Protein AF-0000000083567930 (afdb_homodimer)

pLDDT: mean 93.6, std 10.02, range [30.7, 98.71]

Organism: NCBI:txid148449

Nearest PDB structures (foldseek):
  2hqo-assembly1_B  TM=3.548E-01  e=6.740E-01  Helicobacter pylori J99
  6iru-assembly2_B  TM=4.278E-01  e=8.191E-01  Deinococcus radiodurans R1 = ATCC 13939 = DSM 20539
  8ouw-assembly1_E  TM=3.151E-01  e=1.378E+00  Caenorhabditis elegans
  5gkj-assembly1_A  TM=4.008E-01  e=9.079E+00  Thermococcus kodakarensis KOD1
  6iru-assembly2_B  TM=4.630E-01  e=5.105E-01  Deinococcus radiodurans R1 = ATCC 13939 = DSM 20539

Radius of gyration: 17.09 Å; Cα contacts (8 Å, |Δi|>4): 537; chains: 2; bounding box: 39×53×39 Å

Secondary structure (DSSP, 8-state):
---TTTTSPEEEE---SBHHHHHHHHHHHHHHHTTSSEE--HHHHHTT-HHHHHHHTSS--EEE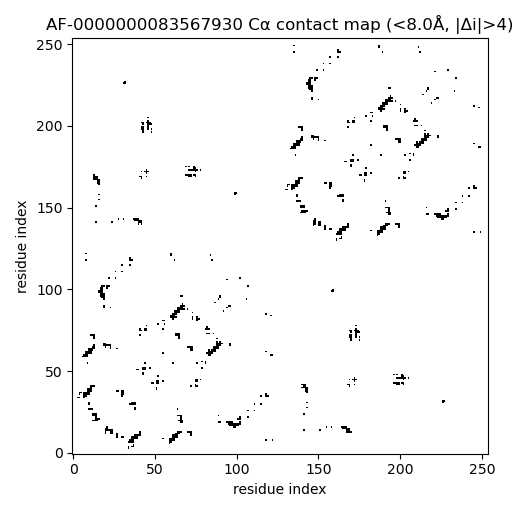EESSTT-HHHHHHHTTTPPPSEEEEGGGGT----BTS---HHHHHHHHHHHHHHHHHHHHHH-/---TTTTSPEEEE---SBHHHHHHHHHHHHHHHTTSSEE--HHHHHTT-HHHHHHHTSS--EEEEESSTT-HHHHHHHTTTPPPSEEEEGGGGT----BTS---HHHHHHHHHHHHHHHHHHHHHH-

InterPro domains:
  IPR014958 DGC [PF08859] (10-114)
  IPR014958 DGC [PIRSF037181] (7-117)

Foldseek 3Di:
DPPLALQAAEEEAQQDQKQLRVLRVVLNVVCCVVSNHNYAYLVCLLVVPPVRVCSQVVPGAYEYEYRAPVRSSQVSSVVSPHHHPHYHHVVVVVFDIDGNDHGDVVVSVVVSVVVSVVSVVVSVVVD/DPPLALQAAEEEAAQDQKQLRPLRVVLNVVCCVVSNHNYAYLVCLLVVPPVRVCVLVVPGAYEYEYRAPVRSSQVSSVVSPHHHPHYHHVVVVVFDIDGNDHGDVVVSVVVSVVVSVVSVVVVVVVD

Sequence (254 aa):
MTDEYDDLPLVYSCSGCSSAAQMANDLAVSLDREQIAEMSCIAGVGGDVGPLVETATSGRPVVAIDGCPLECARQCLEQHDVEPDLHYMLAAEGVPKEYHTDYDQEQADELFEELAADIERLEAVEAMTDEYDDLPLVYSCSGCSSAAQMANDLAVSLDREQIAEMSCIAGVGGDVGPLVETATSGRPVVAIDGCPLECARQCLEQHDVEPDLHYMLAAEGVPKEYHTDYDQEQADELFEELAADIERLEAVEA

Solvent-accessible surface area (backbone atoms only — not comparable to full-atom values): 12828 Å² total; per-residue (Å²): 130,76,65,87,52,78,81,34,34,36,28,32,30,32,49,28,44,27,10,25,16,44,45,26,34,50,48,37,51,48,33,28,64,68,68,64,23,34,39,45,37,37,24,20,36,22,26,65,32,63,73,42,39,50,57,68,67,64,73,59,54,33,36,31,29,17,26,41,95,80,33,26,30,54,37,16,36,44,76,71,74,38,74,58,78,39,76,45,44,37,42,83,73,69,42,66,78,39,76,66,40,82,57,63,64,70,60,50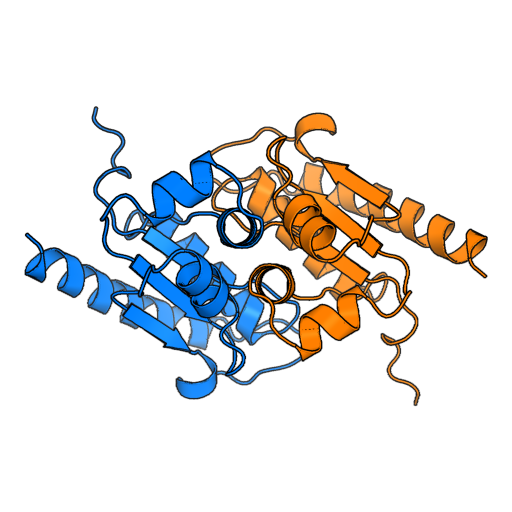,54,53,51,40,56,52,50,53,55,52,50,55,50,54,52,59,67,75,97,131,76,66,85,52,78,81,35,34,37,27,31,34,21,62,28,44,27,10,25,14,44,44,25,34,50,48,34,50,50,33,28,62,69,68,66,23,34,38,47,37,38,17,20,36,22,26,64,32,63,75,42,39,50,57,68,66,64,74,59,54,33,35,31,29,17,23,40,95,78,33,27,33,54,36,17,36,46,74,71,74,40,75,57,76,40,76,45,44,36,41,83,75,68,44,66,76,39,77,67,40,81,58,64,62,70,60,50,53,54,51,42,54,53,51,54,52,52,50,56,51,53,52,59,67,75,96

Structure (mmCIF, N/CA/C/O backbone):
data_AF-0000000083567930-model_v1
#
loop_
_entity.id
_entity.type
_entity.pdbx_description
1 polymer 'Putative metal-binding protein'
#
loop_
_atom_site.group_PDB
_atom_site.id
_atom_site.type_symbol
_atom_site.label_atom_id
_atom_site.label_alt_id
_atom_site.label_comp_id
_atom_site.label_asym_id
_atom_site.label_entity_id
_atom_site.label_seq_id
_atom_site.pdbx_PDB_ins_code
_atom_site.Cartn_x
_atom_site.Cartn_y
_atom_site.Cartn_z
_atom_site.occupancy
_atom_site.B_iso_or_equiv
_atom_site.auth_seq_id
_atom_site.auth_comp_id
_atom_site.auth_asym_id
_atom_site.auth_atom_id
_atom_site.pdbx_PDB_model_num
ATOM 1 N N . MET A 1 1 ? 15.136 26.415 4.45 1 30.7 1 MET A N 1
ATOM 2 C CA . MET A 1 1 ? 13.825 26.174 3.854 1 30.7 1 MET A CA 1
ATOM 3 C C . MET A 1 1 ? 13.167 24.942 4.467 1 30.7 1 MET A C 1
ATOM 5 O O . MET A 1 1 ? 13.671 23.827 4.323 1 30.7 1 MET A O 1
ATOM 9 N N . THR A 1 2 ? 12.689 24.798 5.718 1 42.71 2 THR A N 1
ATOM 10 C CA . THR A 1 2 ? 12.093 23.74 6.527 1 42.71 2 THR A CA 1
ATOM 11 C C . THR A 1 2 ? 11.217 22.832 5.67 1 42.71 2 THR A C 1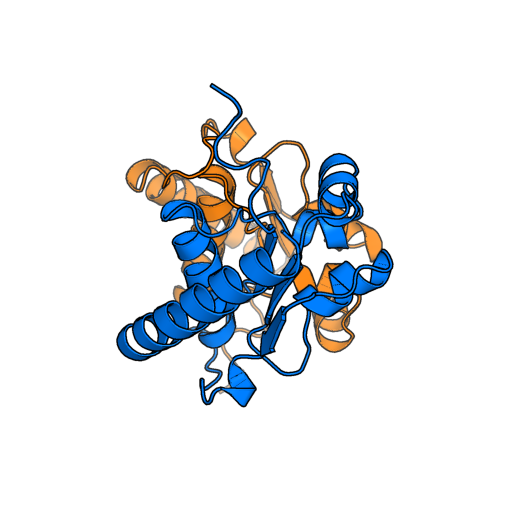
ATOM 13 O O . THR A 1 2 ? 10.491 23.307 4.794 1 42.71 2 THR A O 1
ATOM 16 N N . ASP A 1 3 ? 11.585 21.607 5.369 1 58.36 3 ASP A N 1
ATOM 17 C CA . ASP A 1 3 ? 10.917 20.844 4.318 1 58.36 3 ASP A CA 1
ATOM 18 C C . ASP A 1 3 ? 9.401 20.875 4.497 1 58.36 3 ASP A C 1
ATOM 20 O O . ASP A 1 3 ? 8.895 20.639 5.597 1 58.36 3 ASP A O 1
ATOM 24 N N . GLU A 1 4 ? 8.745 21.733 3.658 1 76.97 4 GLU A N 1
ATOM 25 C CA . GLU A 1 4 ? 7.335 22.077 3.498 1 76.97 4 GLU A CA 1
ATOM 26 C C . GLU A 1 4 ? 6.434 20.901 3.862 1 76.97 4 GLU A C 1
ATOM 28 O O . GLU A 1 4 ? 5.299 21.094 4.302 1 76.97 4 GLU A O 1
ATOM 33 N N . TYR A 1 5 ? 7.085 19.742 4.138 1 88.52 5 TYR A N 1
ATOM 34 C CA . TYR A 1 5 ? 6.255 18.573 4.41 1 88.52 5 TYR A CA 1
ATOM 35 C C . TYR A 1 5 ? 6.248 18.243 5.897 1 88.52 5 TYR A C 1
ATOM 37 O O . TYR A 1 5 ? 5.35 17.55 6.382 1 88.52 5 TYR A O 1
ATOM 45 N N . ASP A 1 6 ? 7.156 18.725 6.697 1 85.66 6 ASP A N 1
ATOM 46 C CA . ASP A 1 6 ? 7.369 18.292 8.075 1 85.66 6 ASP A CA 1
ATOM 47 C C . ASP A 1 6 ? 6.213 18.729 8.973 1 85.66 6 ASP A C 1
ATOM 49 O O . ASP A 1 6 ? 5.996 18.151 10.04 1 85.66 6 ASP A O 1
ATOM 53 N N . ASP A 1 7 ? 5.504 19.618 8.585 1 89.53 7 ASP A N 1
ATOM 54 C CA . ASP A 1 7 ? 4.44 20.144 9.435 1 89.53 7 ASP A CA 1
ATOM 55 C C . ASP A 1 7 ? 3.069 19.676 8.951 1 89.53 7 ASP A C 1
ATOM 57 O O . ASP A 1 7 ? 2.052 19.951 9.591 1 89.53 7 ASP A O 1
ATOM 61 N N . LEU A 1 8 ? 3.065 18.94 7.909 1 94.91 8 LEU A N 1
ATOM 62 C CA . LEU A 1 8 ? 1.797 18.484 7.349 1 94.91 8 LEU A CA 1
ATOM 63 C C . LEU A 1 8 ? 1.286 17.255 8.092 1 94.91 8 LEU A C 1
ATOM 65 O O . LEU A 1 8 ? 2.073 16.497 8.664 1 94.91 8 LEU A O 1
ATOM 69 N N . PRO A 1 9 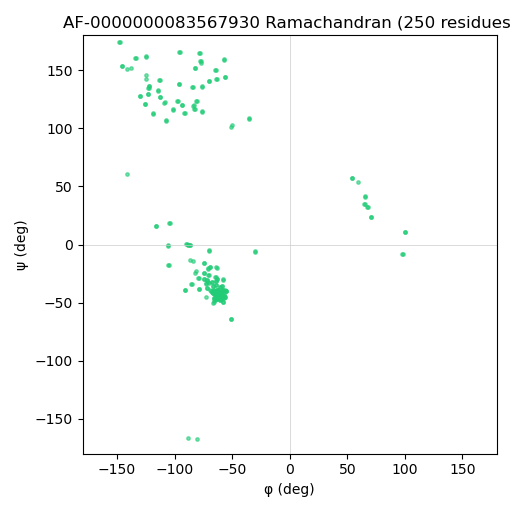? -0.006 17.105 8.092 1 97.53 9 PRO A N 1
ATOM 70 C CA . PRO A 1 9 ? -0.513 15.81 8.552 1 97.53 9 PRO A CA 1
ATOM 71 C C . PRO A 1 9 ? 0.049 14.638 7.749 1 97.53 9 PRO A C 1
ATOM 73 O O . PRO A 1 9 ? 0.584 14.835 6.655 1 97.53 9 PRO A O 1
ATOM 76 N N . LEU A 1 10 ? -0.037 13.522 8.371 1 97.8 10 LEU A N 1
ATOM 77 C CA . LEU A 1 10 ? 0.35 12.289 7.694 1 97.8 10 LEU A CA 1
ATOM 78 C C . LEU A 1 10 ? -0.868 11.586 7.106 1 97.8 10 LEU A C 1
ATOM 80 O O . LEU A 1 10 ? -1.933 11.555 7.727 1 97.8 10 LEU A O 1
ATOM 84 N N . VAL A 1 11 ? -0.703 11.074 5.899 1 98.41 11 VAL A N 1
ATOM 85 C CA . VAL A 1 11 ? -1.786 10.286 5.321 1 98.41 11 VAL A CA 1
ATOM 86 C C . VAL A 1 11 ? -1.28 8.889 4.971 1 98.41 11 VAL A C 1
ATOM 88 O O . VAL A 1 11 ? -0.157 8.732 4.486 1 98.41 11 VAL A O 1
ATOM 91 N N . TYR A 1 12 ? -2.075 7.848 5.287 1 98.58 12 TYR A N 1
ATOM 92 C CA . TYR A 1 12 ? -1.825 6.434 5.028 1 98.58 12 TYR A CA 1
ATOM 93 C C . TYR A 1 12 ? -2.981 5.809 4.257 1 98.58 12 TYR A C 1
ATOM 95 O O . TYR A 1 12 ? -4.147 6.124 4.509 1 98.58 12 TYR A O 1
ATOM 103 N N . SER A 1 13 ? -2.629 4.833 3.357 1 98.18 13 SER A N 1
ATOM 104 C CA . SER A 1 13 ? -3.668 4.131 2.612 1 98.18 13 SER A CA 1
ATOM 105 C C . SER A 1 13 ? -3.337 2.649 2.466 1 98.18 13 SER A C 1
ATOM 107 O O . SER A 1 13 ? -2.167 2.264 2.485 1 98.18 13 SER A O 1
ATOM 109 N N . CYS A 1 14 ? -4.198 1.626 2.358 1 93.85 14 CYS A N 1
ATOM 110 C CA . CYS A 1 14 ? -3.996 0.187 2.23 1 93.85 14 CYS A CA 1
ATOM 111 C C . CYS A 1 14 ? -3.483 -0.169 0.84 1 93.85 14 CYS A C 1
ATOM 113 O O . CYS A 1 14 ? -2.632 -1.049 0.695 1 93.85 14 CYS A O 1
ATOM 115 N N . SER A 1 15 ? -3.69 0.079 -0.245 1 88.29 15 SER A N 1
ATOM 116 C CA . SER A 1 15 ? -3.341 -0.078 -1.653 1 88.29 15 SER A CA 1
ATOM 117 C C . SER A 1 15 ? -3.404 -1.541 -2.079 1 88.29 15 SER A C 1
ATOM 119 O O . SER A 1 15 ? -2.477 -2.048 -2.714 1 88.29 15 SER A O 1
ATOM 121 N N . GLY A 1 16 ? -4.456 -2.299 -1.907 1 86.5 16 GLY A N 1
ATOM 122 C CA . GLY A 1 16 ? -4.698 -3.652 -2.382 1 86.5 16 GLY A CA 1
ATOM 123 C C . GLY A 1 16 ? -5.141 -3.705 -3.832 1 86.5 16 GLY A C 1
ATOM 124 O O . GLY A 1 16 ? -5.006 -2.722 -4.564 1 86.5 16 GLY A O 1
ATOM 125 N N . CYS A 1 17 ? -5.635 -4.828 -4.324 1 85.87 17 CYS A N 1
ATOM 126 C CA . CYS A 1 17 ? -5.898 -5.057 -5.74 1 85.87 17 CYS A CA 1
ATOM 127 C C . CYS A 1 17 ? -7.265 -4.509 -6.136 1 85.87 17 CYS A C 1
ATOM 129 O O . CYS A 1 17 ? -7.563 -4.372 -7.324 1 85.87 17 CYS A O 1
ATOM 131 N N . SER A 1 18 ? -8.066 -4.207 -5.261 1 86.54 18 SER A N 1
ATOM 132 C CA . SER A 1 18 ? -9.428 -3.795 -5.584 1 86.54 18 SER A CA 1
ATOM 133 C C . SER A 1 18 ? -9.466 -2.355 -6.085 1 86.54 18 SER A C 1
ATOM 135 O O . SER A 1 18 ? -8.551 -1.574 -5.816 1 86.54 18 SER A O 1
ATOM 137 N N . SER A 1 19 ? -10.517 -2.056 -6.813 1 92.51 19 SER A N 1
ATOM 138 C CA . SER A 1 19 ? -10.724 -0.692 -7.29 1 92.51 19 SER A CA 1
ATOM 139 C C . SER A 1 19 ? -10.732 0.302 -6.134 1 92.51 19 SER A C 1
ATOM 141 O O . SER A 1 19 ? -10.121 1.369 -6.222 1 92.51 19 SER A O 1
ATOM 143 N N . ALA A 1 20 ? -11.338 -0.081 -5.058 1 94.38 20 ALA A N 1
ATOM 144 C CA . ALA A 1 20 ? -11.424 0.804 -3.899 1 94.38 20 ALA A CA 1
ATOM 145 C C . ALA A 1 20 ? -10.053 1.005 -3.26 1 94.38 20 ALA A C 1
ATOM 147 O O . ALA A 1 20 ? -9.721 2.11 -2.824 1 94.38 20 ALA A O 1
ATOM 148 N N . ALA A 1 21 ? -9.279 -0.052 -3.197 1 95.07 21 ALA A N 1
ATOM 149 C CA . ALA A 1 21 ? -7.941 0.031 -2.616 1 95.07 21 ALA A CA 1
ATOM 150 C C . ALA A 1 21 ? -7.035 0.93 -3.452 1 95.07 21 ALA A C 1
ATOM 152 O O . ALA A 1 21 ? -6.26 1.72 -2.907 1 95.07 21 ALA A O 1
ATOM 153 N N . GLN A 1 22 ? -7.108 0.807 -4.758 1 96.81 22 GLN A N 1
ATOM 154 C CA . GLN A 1 22 ? -6.267 1.625 -5.626 1 96.81 22 GLN A CA 1
ATOM 155 C C . GLN A 1 22 ? -6.732 3.078 -5.632 1 96.81 22 GLN A C 1
ATOM 157 O O . GLN A 1 22 ? -5.918 3.996 -5.753 1 96.81 22 GLN A O 1
ATOM 162 N N . MET A 1 23 ? -8.057 3.288 -5.448 1 97.14 23 MET A N 1
ATOM 163 C CA . MET A 1 23 ? -8.527 4.659 -5.267 1 97.14 23 MET A CA 1
ATOM 164 C C . MET A 1 23 ? -7.959 5.265 -3.989 1 97.14 23 MET A C 1
ATOM 166 O O . MET A 1 23 ? -7.539 6.423 -3.98 1 97.14 23 MET A O 1
ATOM 170 N N . ALA A 1 24 ? -7.95 4.484 -2.923 1 97.72 24 ALA A N 1
ATOM 171 C CA . ALA A 1 24 ? -7.37 4.955 -1.669 1 97.72 24 ALA A CA 1
ATOM 172 C C . ALA A 1 24 ? -5.918 5.384 -1.863 1 97.72 24 ALA A C 1
ATOM 174 O O . ALA A 1 24 ? -5.508 6.444 -1.384 1 97.72 24 ALA A O 1
ATOM 175 N N . ASN A 1 25 ? -5.167 4.583 -2.566 1 97.24 25 ASN A N 1
ATOM 176 C CA . ASN A 1 25 ? -3.781 4.923 -2.871 1 97.24 25 ASN A CA 1
ATOM 177 C C . ASN A 1 25 ? -3.684 6.225 -3.661 1 97.24 25 ASN A C 1
ATOM 179 O O . ASN A 1 25 ? -2.858 7.085 -3.349 1 97.24 25 ASN A O 1
ATOM 183 N N . ASP A 1 26 ? -4.483 6.344 -4.651 1 96.87 26 ASP A N 1
ATOM 184 C CA . ASP A 1 26 ? -4.455 7.518 -5.519 1 96.87 26 ASP A CA 1
ATOM 185 C C . ASP A 1 26 ? -4.782 8.787 -4.735 1 96.87 26 ASP A C 1
ATOM 187 O O . ASP A 1 26 ? -4.16 9.831 -4.947 1 96.87 26 ASP A O 1
ATOM 191 N N . LEU A 1 27 ? -5.748 8.707 -3.904 1 98.1 27 LEU A N 1
ATOM 192 C CA . LEU A 1 27 ? -6.122 9.846 -3.074 1 98.1 27 LEU A CA 1
ATOM 193 C C . LEU A 1 27 ? -4.964 10.267 -2.175 1 98.1 27 LEU A C 1
ATOM 195 O O . LEU A 1 27 ? -4.652 11.456 -2.073 1 98.1 27 LEU A O 1
ATOM 199 N N . ALA A 1 28 ? -4.286 9.304 -1.556 1 98.06 28 ALA A N 1
ATOM 200 C CA . ALA A 1 28 ? -3.161 9.603 -0.675 1 98.06 28 ALA A CA 1
ATOM 201 C C . ALA A 1 28 ? -2.006 10.227 -1.453 1 98.06 28 ALA A C 1
ATOM 203 O O . ALA A 1 28 ? -1.393 11.195 -0.997 1 98.06 28 ALA A O 1
ATOM 204 N N . VAL A 1 29 ? -1.718 9.704 -2.641 1 97.43 29 VAL A N 1
ATOM 205 C CA . VAL A 1 29 ? -0.66 10.233 -3.494 1 97.43 29 VAL A CA 1
ATOM 206 C C . VAL A 1 29 ? -0.982 11.673 -3.884 1 97.43 29 VAL A C 1
ATOM 208 O O . VAL A 1 29 ? -0.106 12.54 -3.861 1 97.43 29 VAL A O 1
ATOM 211 N N . SER A 1 30 ? -2.228 11.904 -4.268 1 97.46 30 SER A N 1
ATOM 212 C CA . SER A 1 30 ? -2.643 13.236 -4.695 1 97.46 30 SER A CA 1
ATOM 213 C C . SER A 1 30 ? -2.519 14.245 -3.558 1 97.46 30 SER A C 1
ATOM 215 O O . SER A 1 30 ? -2.062 15.371 -3.767 1 97.46 30 SER A O 1
ATOM 217 N N . LEU A 1 31 ? -2.953 13.861 -2.37 1 97.56 31 LEU A N 1
ATOM 218 C CA . LEU A 1 31 ? -2.818 14.731 -1.207 1 97.56 31 LEU A CA 1
ATOM 219 C C . LEU A 1 31 ? -1.356 15.082 -0.957 1 97.56 31 LEU A C 1
ATOM 221 O O . LEU A 1 31 ? -1.037 16.221 -0.608 1 97.56 31 LEU A O 1
ATOM 225 N N . ASP A 1 32 ? -0.49 14.109 -1.139 1 97 32 ASP A N 1
ATOM 226 C CA . ASP A 1 32 ? 0.949 14.291 -0.977 1 97 32 ASP A CA 1
ATOM 227 C C . ASP A 1 32 ? 1.503 15.249 -2.028 1 97 32 ASP A C 1
ATOM 229 O O . ASP A 1 32 ? 2.258 16.167 -1.702 1 97 32 ASP A O 1
ATOM 233 N N . ARG A 1 33 ? 1.111 15.044 -3.259 1 95.45 33 ARG A N 1
ATOM 234 C CA . ARG A 1 33 ? 1.623 15.836 -4.372 1 95.45 33 ARG A CA 1
ATOM 235 C C . ARG A 1 33 ? 1.155 17.284 -4.276 1 95.45 33 ARG A C 1
ATOM 237 O O . ARG A 1 33 ? 1.872 18.202 -4.679 1 95.45 33 ARG A O 1
ATOM 244 N N . GLU A 1 34 ? -0.007 17.455 -3.749 1 95.57 34 GLU A N 1
ATOM 245 C CA . GLU A 1 34 ? -0.563 18.799 -3.623 1 95.57 34 GLU A CA 1
ATOM 246 C C . GLU A 1 34 ? -0.133 19.453 -2.313 1 95.57 34 GLU A C 1
ATOM 248 O O . GLU A 1 34 ? -0.579 20.555 -1.988 1 95.57 34 GLU A O 1
ATOM 253 N N . GLN A 1 35 ? 0.649 18.731 -1.506 1 95.34 35 GLN A N 1
ATOM 254 C CA . GLN A 1 35 ? 1.215 19.251 -0.266 1 95.34 35 GLN A CA 1
ATOM 255 C C . GLN A 1 35 ? 0.119 19.574 0.746 1 95.34 35 GLN A C 1
ATOM 257 O O . GLN A 1 35 ? 0.186 20.591 1.438 1 95.34 35 GLN A O 1
ATOM 262 N N . ILE A 1 36 ? -0.868 18.795 0.718 1 96.76 36 ILE A N 1
ATOM 263 C CA . ILE A 1 36 ? -1.94 18.902 1.702 1 96.76 36 ILE A CA 1
ATOM 264 C C . ILE A 1 36 ? -1.638 17.998 2.895 1 96.76 36 ILE A C 1
ATOM 266 O O . ILE A 1 36 ? -1.904 18.364 4.042 1 96.76 36 ILE A O 1
ATOM 270 N N . ALA A 1 37 ? -1.114 16.864 2.651 1 97.25 37 ALA A N 1
ATOM 271 C CA . ALA A 1 37 ? -0.639 15.878 3.617 1 97.25 37 ALA A CA 1
ATOM 272 C C . ALA A 1 37 ? 0.582 15.133 3.085 1 97.25 37 ALA A C 1
ATOM 274 O O . ALA A 1 37 ? 0.783 15.044 1.872 1 97.25 37 ALA A O 1
ATOM 275 N N . GLU A 1 38 ? 1.3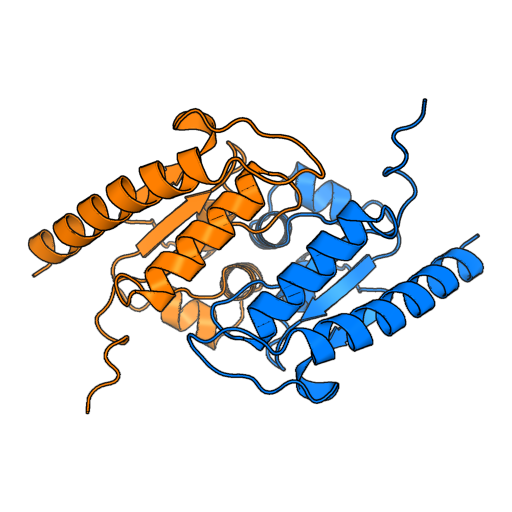72 14.67 3.977 1 96.82 38 GLU A N 1
ATOM 276 C CA . GLU A 1 38 ? 2.5 13.834 3.577 1 96.82 38 GLU A CA 1
ATOM 277 C C . GLU A 1 38 ? 2.139 12.353 3.64 1 96.82 38 GLU A C 1
ATOM 279 O O . GLU A 1 38 ? 1.782 11.841 4.703 1 96.82 38 GLU A O 1
ATOM 284 N N . MET A 1 39 ? 2.239 11.728 2.505 1 97.44 39 MET A N 1
ATOM 285 C CA . MET A 1 39 ? 1.997 10.288 2.507 1 97.44 39 MET A CA 1
ATOM 286 C C . MET A 1 39 ? 3.191 9.537 3.086 1 97.44 39 MET A C 1
ATOM 288 O O . MET A 1 39 ? 4.341 9.87 2.794 1 97.44 39 MET A O 1
ATOM 292 N N . SER A 1 40 ? 2.946 8.584 3.92 1 96.7 40 SER A N 1
ATOM 293 C CA . SER A 1 40 ? 3.95 7.666 4.447 1 96.7 40 SER A CA 1
ATOM 294 C C . SER A 1 40 ? 3.561 6.214 4.19 1 96.7 40 SER A C 1
ATOM 296 O O . SER A 1 40 ? 2.403 5.921 3.883 1 96.7 40 SER A O 1
ATOM 298 N N . CYS A 1 41 ? 4.46 5.345 4.26 1 96.78 41 CYS A N 1
ATOM 299 C CA . CYS A 1 41 ? 4.275 3.953 3.868 1 96.78 41 CYS A CA 1
ATOM 300 C C . CYS A 1 41 ? 3.616 3.154 4.986 1 96.78 41 CYS A C 1
ATOM 302 O O . CYS A 1 41 ? 4.229 2.913 6.027 1 96.78 41 CYS A O 1
ATOM 304 N N . ILE A 1 42 ? 2.417 2.638 4.713 1 98.37 42 ILE A N 1
ATOM 305 C CA . ILE A 1 42 ? 1.681 1.878 5.718 1 98.37 42 ILE A CA 1
ATOM 306 C C . ILE A 1 42 ? 2.308 0.496 5.881 1 98.37 42 ILE A C 1
ATOM 308 O O . ILE A 1 42 ? 2.245 -0.098 6.961 1 98.37 42 ILE A O 1
ATOM 312 N N . ALA A 1 43 ? 2.89 -0.028 4.848 1 97.97 43 ALA A N 1
ATOM 313 C CA . ALA A 1 43 ? 3.582 -1.311 4.95 1 97.97 43 ALA A CA 1
ATOM 314 C C . ALA A 1 43 ? 4.729 -1.237 5.953 1 97.97 43 ALA A C 1
ATOM 316 O O . ALA A 1 43 ? 5.025 -2.217 6.641 1 97.97 43 ALA A O 1
ATOM 317 N N . GLY A 1 44 ? 5.399 -0.071 5.963 1 98.17 44 GLY A N 1
ATOM 318 C CA . GLY A 1 44 ? 6.453 0.112 6.948 1 98.17 44 GLY A CA 1
ATOM 319 C C . GLY A 1 44 ? 5.945 0.083 8.377 1 98.17 44 GLY A C 1
ATOM 320 O O . GLY A 1 44 ? 6.588 -0.494 9.258 1 98.17 44 GLY A O 1
ATOM 321 N N . VAL A 1 45 ? 4.83 0.666 8.588 1 98.47 45 VAL A N 1
ATOM 322 C CA . VAL A 1 45 ? 4.227 0.668 9.917 1 98.47 45 VAL A CA 1
ATOM 323 C C . VAL A 1 45 ? 3.818 -0.752 10.301 1 98.47 45 VAL A C 1
ATOM 325 O O . VAL A 1 45 ? 4.157 -1.23 11.386 1 98.47 45 VAL A O 1
ATOM 328 N N . GLY A 1 46 ? 3.103 -1.435 9.42 1 97.9 46 GLY A N 1
ATOM 329 C CA . GLY A 1 46 ? 2.657 -2.798 9.665 1 97.9 46 GLY A CA 1
ATOM 330 C C . GLY A 1 46 ? 3.801 -3.785 9.801 1 97.9 46 GLY A C 1
ATOM 331 O O . GLY A 1 46 ? 3.684 -4.784 10.512 1 97.9 46 GLY A O 1
ATOM 332 N N . GLY A 1 47 ? 4.866 -3.507 9.096 1 97.84 47 GLY A N 1
ATOM 333 C CA . GLY A 1 47 ? 6.033 -4.375 9.124 1 97.84 47 GLY A CA 1
ATOM 334 C C . GLY A 1 47 ? 6.994 -4.047 10.251 1 97.84 47 GLY A C 1
ATOM 335 O O . GLY A 1 47 ? 8.084 -4.616 10.329 1 97.84 47 GLY A O 1
ATOM 336 N N . ASP A 1 48 ? 6.656 -3.056 11.009 1 98.02 48 ASP A N 1
ATOM 337 C CA . ASP A 1 48 ? 7.443 -2.639 12.166 1 98.02 48 ASP A CA 1
ATOM 338 C C . ASP A 1 48 ? 8.811 -2.112 11.738 1 98.02 48 ASP A C 1
ATOM 340 O O . ASP A 1 48 ? 9.827 -2.432 12.357 1 98.02 48 ASP A O 1
ATOM 344 N N . VAL A 1 49 ? 8.842 -1.347 10.68 1 97.32 49 VAL A N 1
ATOM 345 C CA . VAL A 1 49 ? 10.064 -0.714 10.195 1 97.32 49 VAL A CA 1
ATOM 346 C C . VAL A 1 49 ? 10.342 0.555 10.998 1 97.32 49 VAL A C 1
ATOM 348 O O . VAL A 1 49 ? 9.542 1.493 10.986 1 97.32 49 VAL A O 1
ATOM 351 N N . GLY A 1 50 ? 11.411 0.653 11.573 1 97.01 50 GLY A N 1
ATOM 352 C CA . GLY A 1 50 ? 11.733 1.628 12.603 1 97.01 50 GLY A CA 1
ATOM 353 C C . GLY A 1 50 ? 11.404 3.053 12.2 1 97.01 50 GLY A C 1
ATOM 354 O O . GLY A 1 50 ? 10.555 3.698 12.818 1 97.01 50 GLY A O 1
ATOM 355 N N . PRO A 1 51 ? 12.066 3.57 11.182 1 96.68 51 PRO A N 1
ATOM 356 C CA . PRO A 1 51 ? 11.853 4.965 10.789 1 96.68 51 PRO A CA 1
ATOM 357 C C . PRO A 1 51 ? 10.398 5.262 10.433 1 96.68 51 PRO A C 1
ATOM 359 O O . PRO A 1 51 ? 9.92 6.378 10.652 1 96.68 51 PRO A O 1
ATOM 362 N N . LEU A 1 52 ? 9.718 4.304 9.945 1 97.38 52 LEU A N 1
ATOM 363 C CA . LEU A 1 52 ? 8.326 4.51 9.561 1 97.38 52 LEU A CA 1
ATOM 364 C C . LEU A 1 52 ? 7.415 4.489 10.783 1 97.38 52 LEU A C 1
ATOM 366 O O . LEU A 1 52 ? 6.448 5.251 10.856 1 97.38 52 LEU A O 1
ATOM 370 N N . VAL A 1 53 ? 7.719 3.612 11.731 1 98.4 53 VAL A N 1
ATOM 371 C CA . VAL A 1 53 ? 6.975 3.604 12.986 1 98.4 53 VAL A CA 1
ATOM 372 C C . VAL A 1 53 ? 7.21 4.913 13.735 1 98.4 53 VAL A C 1
ATOM 374 O O . VAL A 1 53 ? 6.277 5.49 14.298 1 98.4 53 VAL A O 1
ATOM 377 N N . GLU A 1 54 ? 8.419 5.393 13.739 1 97.91 54 GLU A N 1
ATOM 378 C CA . GLU A 1 54 ? 8.737 6.665 14.379 1 97.91 54 GLU A CA 1
ATOM 379 C C . GLU A 1 54 ? 7.925 7.807 13.774 1 97.91 54 GLU A C 1
ATOM 381 O O . GLU A 1 54 ? 7.413 8.663 14.498 1 97.91 54 GLU A O 1
ATOM 386 N N . THR A 1 55 ? 7.813 7.845 12.503 1 97 55 THR A N 1
ATOM 387 C CA . THR A 1 55 ? 7.032 8.876 11.829 1 97 55 THR A CA 1
ATOM 388 C C . THR A 1 55 ? 5.56 8.783 12.222 1 97 55 THR A C 1
ATOM 390 O O . THR A 1 55 ? 4.941 9.79 12.571 1 97 55 THR A O 1
ATOM 393 N N . ALA A 1 56 ? 5.057 7.599 12.222 1 97.62 56 ALA A N 1
ATOM 394 C CA . ALA A 1 56 ? 3.644 7.386 12.522 1 97.62 56 ALA A CA 1
ATOM 395 C C . ALA A 1 56 ? 3.323 7.781 13.961 1 97.62 56 ALA A C 1
ATOM 397 O O . ALA A 1 56 ? 2.191 8.163 14.269 1 97.62 56 ALA A O 1
ATOM 398 N N . THR A 1 57 ? 4.315 7.681 14.8 1 98.08 57 THR A N 1
ATOM 399 C CA . THR A 1 57 ? 4.101 7.959 16.216 1 98.08 57 THR A CA 1
ATOM 400 C C . THR A 1 57 ? 4.68 9.319 16.594 1 98.08 57 THR A C 1
ATOM 402 O O . THR A 1 57 ? 4.95 9.58 17.768 1 98.08 57 THR A O 1
ATOM 405 N N . SER A 1 58 ? 4.919 10.178 15.647 1 96.32 58 SER A N 1
ATOM 406 C CA . SER A 1 58 ? 5.596 11.455 15.84 1 96.32 58 SER A CA 1
ATOM 407 C C . SER A 1 58 ? 4.685 12.465 16.531 1 96.32 58 SER A C 1
ATOM 409 O O . SER A 1 58 ? 5.146 13.511 16.992 1 96.32 58 SER A O 1
ATOM 411 N N . GLY A 1 59 ? 3.375 12.17 16.548 1 95.18 59 GLY A N 1
ATOM 412 C CA . GLY A 1 59 ? 2.429 13.104 17.136 1 95.18 59 GLY A CA 1
ATOM 413 C C . GLY A 1 59 ? 1.74 13.982 16.108 1 95.18 59 GLY A C 1
ATOM 414 O O . GLY A 1 59 ? 0.796 14.705 16.434 1 95.18 59 GLY A O 1
ATOM 415 N N . ARG A 1 60 ? 2.157 13.949 14.872 1 95.33 60 ARG A N 1
ATOM 416 C CA . ARG A 1 60 ? 1.469 14.667 13.803 1 95.33 60 ARG A CA 1
ATOM 417 C C . ARG A 1 60 ? 0.064 14.113 13.588 1 95.33 60 ARG A C 1
ATOM 419 O O . ARG A 1 60 ? -0.185 12.929 13.822 1 95.33 60 ARG A O 1
ATOM 426 N N . PRO A 1 61 ? -0.864 14.987 13.147 1 97.3 61 PRO A N 1
ATOM 427 C CA . PRO A 1 61 ? -2.181 14.448 12.798 1 97.3 61 PRO A CA 1
ATOM 428 C C . PRO A 1 61 ? -2.106 13.343 11.746 1 97.3 61 PRO A C 1
ATOM 430 O O . PRO A 1 61 ? -1.299 13.424 10.816 1 97.3 61 PRO A O 1
ATOM 433 N N . VAL A 1 62 ? -3.029 12.375 11.952 1 98.19 62 VAL A N 1
ATOM 434 C CA . VAL A 1 62 ? -2.967 11.194 11.097 1 98.19 62 VAL A CA 1
ATOM 435 C C . VAL A 1 62 ? -4.301 11.006 10.378 1 98.19 62 VAL A C 1
ATOM 437 O O . VAL A 1 62 ? -5.362 11.036 11.006 1 98.19 62 VAL A O 1
ATOM 440 N N . VAL A 1 63 ? -4.232 10.841 9.062 1 98.54 63 VAL A N 1
ATOM 441 C CA . VAL A 1 63 ? -5.371 10.504 8.213 1 98.54 63 VAL A CA 1
ATOM 442 C C . VAL A 1 63 ? -5.193 9.098 7.644 1 98.54 63 VAL A C 1
ATOM 444 O O . VAL A 1 63 ? -4.141 8.776 7.087 1 98.54 63 VAL A O 1
ATOM 447 N N . ALA A 1 64 ? -6.193 8.276 7.831 1 98.7 64 ALA A N 1
ATOM 448 C CA . ALA A 1 64 ? -6.177 6.932 7.259 1 98.7 64 ALA A CA 1
ATOM 449 C C . ALA A 1 64 ? -7.276 6.768 6.214 1 98.7 64 ALA A C 1
ATOM 451 O O . ALA A 1 64 ? -8.415 7.191 6.429 1 98.7 64 ALA A O 1
ATOM 452 N N . ILE A 1 65 ? -6.93 6.216 5.056 1 98.38 65 ILE A N 1
ATOM 453 C CA . ILE A 1 65 ? -7.885 5.93 3.99 1 98.38 65 ILE A CA 1
ATOM 454 C C . ILE A 1 65 ? -7.908 4.43 3.706 1 98.38 65 ILE A C 1
ATOM 456 O O . ILE A 1 65 ? -6.929 3.871 3.207 1 98.38 65 ILE A O 1
ATOM 460 N N . ASP A 1 66 ? -9 3.791 3.992 1 98.22 66 ASP A N 1
ATOM 461 C CA . ASP A 1 66 ? -9.196 2.365 3.748 1 98.22 66 ASP A CA 1
ATOM 462 C C . ASP A 1 66 ? -10.258 2.133 2.675 1 98.22 66 ASP A C 1
ATOM 464 O O . ASP A 1 66 ? -11.263 2.845 2.625 1 98.22 66 ASP A O 1
ATOM 468 N N . GLY A 1 67 ? -10.024 1.179 1.864 1 96.64 67 GLY A N 1
ATOM 469 C CA . GLY A 1 67 ? -10.952 0.916 0.775 1 96.64 67 GLY A CA 1
ATOM 470 C C . GLY A 1 67 ? -12.18 0.14 1.211 1 96.64 67 GLY A C 1
ATOM 471 O O . GLY A 1 67 ? -13.237 0.238 0.584 1 96.64 67 GLY A O 1
ATOM 472 N N . CYS A 1 68 ? -12.035 -0.65 2.222 1 95.52 68 CYS A N 1
ATOM 473 C CA . CYS A 1 68 ? -13.109 -1.582 2.547 1 95.52 68 CYS A CA 1
ATOM 474 C C . CYS A 1 68 ? -13.179 -1.831 4.049 1 95.52 68 CYS A C 1
ATOM 476 O O . CYS A 1 68 ? -12.332 -1.349 4.803 1 95.52 68 CYS A O 1
ATOM 478 N N . PRO A 1 69 ? -14.182 -2.575 4.573 1 95.57 69 PRO A N 1
ATOM 479 C CA . PRO A 1 69 ? -14.456 -2.7 6.006 1 95.57 69 PRO A CA 1
ATOM 480 C C . PRO A 1 69 ? -13.385 -3.499 6.745 1 95.57 69 PRO A C 1
ATOM 482 O O . PRO A 1 69 ? -13.387 -3.549 7.978 1 95.57 69 PRO A O 1
ATOM 485 N N . LEU A 1 70 ? -12.427 -4.061 6.053 1 96.23 70 LEU A N 1
ATOM 486 C CA . LEU A 1 70 ? -11.344 -4.747 6.748 1 96.23 70 LEU A CA 1
ATOM 487 C C . LEU A 1 70 ? -10.388 -3.746 7.388 1 96.23 70 LEU A C 1
ATOM 489 O O . LEU A 1 70 ? -9.654 -4.089 8.318 1 96.23 70 LEU A O 1
ATOM 493 N N . GLU A 1 71 ? -10.309 -2.523 6.888 1 97.53 71 GLU A N 1
ATOM 494 C CA . GLU A 1 71 ? -9.599 -1.391 7.475 1 97.53 71 GLU A CA 1
ATOM 495 C C . GLU A 1 71 ? -8.142 -1.741 7.761 1 97.53 71 GLU A C 1
ATOM 497 O O . GLU A 1 71 ? -7.662 -1.556 8.881 1 97.53 71 GLU A O 1
ATOM 502 N N . CYS A 1 72 ? -7.492 -2.126 6.757 1 98.29 72 CYS A N 1
ATOM 503 C CA . CYS A 1 72 ? -6.138 -2.654 6.89 1 98.29 72 CYS A CA 1
ATOM 504 C C . CYS A 1 72 ? -5.171 -1.566 7.341 1 98.29 72 CYS A C 1
ATOM 506 O O . CYS A 1 72 ? -4.266 -1.824 8.136 1 98.29 72 CYS A O 1
ATOM 508 N N . ALA A 1 73 ? -5.301 -0.346 6.784 1 98.44 73 ALA A N 1
ATOM 509 C CA . ALA A 1 73 ? -4.41 0.741 7.184 1 98.44 73 ALA A CA 1
ATOM 510 C C . ALA A 1 73 ? -4.612 1.103 8.652 1 98.44 73 ALA A C 1
ATOM 512 O O . ALA A 1 73 ? -3.643 1.244 9.402 1 98.44 73 ALA A O 1
ATOM 513 N N . ARG A 1 74 ? -5.841 1.22 9.017 1 98.44 74 ARG A N 1
ATOM 514 C CA . ARG A 1 74 ? -6.143 1.533 10.41 1 98.44 74 ARG A CA 1
ATOM 515 C C . ARG A 1 74 ? -5.598 0.456 11.343 1 98.44 74 ARG A C 1
ATOM 517 O O . ARG A 1 74 ? -5.092 0.763 12.425 1 98.44 74 ARG A O 1
ATOM 524 N N . GLN A 1 75 ? -5.72 -0.768 10.956 1 98.4 75 GLN A N 1
ATOM 525 C CA . GLN A 1 75 ? -5.256 -1.871 11.79 1 98.4 75 GLN A CA 1
ATOM 526 C C . GLN A 1 75 ? -3.739 -1.834 11.959 1 98.4 75 GLN A C 1
ATOM 528 O O . GLN A 1 75 ? -3.221 -2.149 13.032 1 98.4 75 GLN A O 1
ATOM 533 N N . CYS A 1 76 ? -3.013 -1.521 10.94 1 98.49 76 CYS A N 1
ATOM 534 C CA . CYS A 1 76 ? -1.568 -1.356 11.052 1 98.49 76 CYS A CA 1
ATOM 535 C C . CYS A 1 76 ? -1.219 -0.291 12.084 1 98.49 76 CYS A C 1
ATOM 537 O O . CYS A 1 76 ? -0.335 -0.494 12.918 1 98.49 76 CYS A O 1
ATOM 539 N N . LEU A 1 77 ? -1.92 0.829 11.986 1 98.65 77 LEU A N 1
ATOM 540 C CA . LEU A 1 77 ? -1.679 1.937 12.904 1 98.65 77 LEU A CA 1
ATOM 541 C C . LEU A 1 77 ? -1.997 1.533 14.339 1 98.65 77 LEU A C 1
ATOM 543 O O . LEU A 1 77 ? -1.246 1.86 15.262 1 98.65 77 LEU A O 1
ATOM 547 N N . GLU A 1 78 ? -3.022 0.797 14.489 1 98.24 78 GLU A N 1
ATOM 548 C CA . GLU A 1 78 ? -3.478 0.372 15.809 1 98.24 78 GLU A CA 1
ATOM 549 C C . GLU A 1 78 ? -2.433 -0.499 16.5 1 98.24 78 GLU A C 1
ATOM 551 O O . GLU A 1 78 ? -2.308 -0.474 17.726 1 98.24 78 GLU A O 1
ATOM 556 N N . GLN A 1 79 ? -1.688 -1.176 15.768 1 97.45 79 GLN A N 1
ATOM 557 C CA . GLN A 1 79 ? -0.648 -2.03 16.331 1 97.45 79 GLN A CA 1
ATOM 558 C C . GLN A 1 79 ? 0.404 -1.204 17.066 1 97.45 79 GLN A C 1
ATOM 560 O O . GLN A 1 79 ? 1.157 -1.735 17.884 1 97.45 79 GLN A O 1
ATOM 565 N N . HIS A 1 80 ? 0.476 0.03 16.786 1 98.14 80 HIS A N 1
ATOM 566 C CA . HIS A 1 80 ? 1.432 0.926 17.428 1 98.14 80 HIS A CA 1
ATOM 567 C C . HIS A 1 80 ? 0.719 2.002 18.24 1 98.14 80 HIS A C 1
ATOM 569 O O . HIS A 1 80 ? 1.264 3.087 18.455 1 98.14 80 HIS A O 1
ATOM 575 N N . ASP A 1 81 ? -0.556 1.779 18.507 1 98.15 81 ASP A N 1
ATOM 576 C CA . ASP A 1 81 ? -1.379 2.64 19.352 1 98.15 81 ASP A CA 1
ATOM 577 C C . ASP A 1 81 ? -1.599 4.002 18.698 1 98.15 81 ASP A C 1
ATOM 579 O O . ASP A 1 81 ? -1.6 5.03 19.379 1 98.15 81 ASP A O 1
ATOM 583 N N . VAL A 1 82 ? -1.656 4.062 17.428 1 98.35 82 VAL A N 1
ATOM 584 C CA . VAL A 1 82 ? -1.962 5.29 16.701 1 98.35 82 VAL A CA 1
ATOM 585 C C . VAL A 1 82 ? -3.416 5.267 16.238 1 98.35 82 VAL A C 1
ATOM 587 O O . VAL A 1 82 ? -3.83 4.358 15.515 1 98.35 82 VAL A O 1
ATOM 590 N N . GLU A 1 83 ? -4.142 6.144 16.719 1 97.88 83 GLU A N 1
ATOM 591 C CA . GLU A 1 83 ? -5.506 6.361 16.247 1 97.88 83 GLU A CA 1
ATOM 592 C C . GLU A 1 83 ? -5.564 7.503 15.235 1 97.88 83 GLU A C 1
ATOM 594 O O . GLU A 1 83 ? -5.139 8.622 15.529 1 97.88 83 GLU A O 1
ATOM 599 N N . PRO A 1 84 ? -6.081 7.202 14.065 1 98.23 84 PRO A N 1
ATOM 600 C CA . PRO A 1 84 ? -6.176 8.309 13.11 1 98.23 84 PRO A CA 1
ATOM 601 C C . PRO A 1 84 ? -7.115 9.417 13.582 1 98.23 84 PRO A C 1
ATOM 603 O O . PRO A 1 84 ? -8.145 9.136 14.201 1 98.23 84 PRO A O 1
ATOM 606 N N . ASP A 1 85 ? -6.755 10.61 13.32 1 98.04 85 ASP A N 1
ATOM 607 C CA . ASP A 1 85 ? -7.617 11.758 13.582 1 98.04 85 ASP A CA 1
ATOM 608 C C . ASP A 1 85 ? -8.772 11.817 12.585 1 98.04 85 ASP A C 1
ATOM 610 O O . ASP A 1 85 ? -9.862 12.289 12.917 1 98.04 85 ASP A O 1
ATOM 614 N N . LEU A 1 86 ? -8.521 11.387 11.369 1 97.83 86 LEU A N 1
ATOM 615 C CA . LEU A 1 86 ? -9.505 11.215 10.306 1 97.83 86 LEU A CA 1
ATOM 616 C C . LEU A 1 86 ? -9.379 9.836 9.667 1 97.83 86 LEU A C 1
ATOM 618 O O . LEU A 1 86 ? -8.277 9.407 9.317 1 97.83 86 LEU A O 1
ATOM 622 N N . HIS A 1 87 ? -10.497 9.188 9.633 1 98.04 87 HIS A N 1
ATOM 623 C CA . HIS A 1 87 ? -10.526 7.873 9.003 1 98.04 87 HIS A CA 1
ATOM 624 C C . HIS A 1 87 ? -11.605 7.8 7.928 1 98.04 87 HIS A C 1
ATOM 626 O O . HIS A 1 87 ? -12.79 7.983 8.218 1 98.04 87 HIS A O 1
ATOM 632 N N . TYR A 1 88 ? -11.181 7.502 6.698 1 97.34 88 TYR A N 1
ATOM 633 C CA . TYR A 1 88 ? -12.097 7.296 5.582 1 97.34 88 TYR A CA 1
ATOM 634 C C . TYR A 1 88 ? -12.14 5.828 5.175 1 97.34 88 TYR A C 1
ATOM 636 O O . TYR A 1 88 ? -11.107 5.236 4.852 1 97.34 88 TYR A O 1
ATOM 644 N N . MET A 1 89 ? -13.256 5.305 5.217 1 96.8 89 MET A N 1
ATOM 645 C CA . MET A 1 89 ? -13.556 3.989 4.66 1 96.8 89 MET A CA 1
ATOM 646 C C . MET A 1 89 ? -14.381 4.114 3.384 1 96.8 89 MET A C 1
ATOM 648 O O . MET A 1 89 ? -15.59 4.349 3.442 1 96.8 89 MET A O 1
ATOM 652 N N . LEU A 1 90 ? -13.834 3.89 2.267 1 97.1 90 LEU A N 1
ATOM 653 C CA . LEU A 1 90 ? -14.39 4.282 0.976 1 97.1 90 LEU A CA 1
ATOM 654 C C . LEU A 1 90 ? -15.676 3.516 0.683 1 97.1 90 LEU A C 1
ATOM 656 O O . LEU A 1 90 ? -16.592 4.051 0.055 1 97.1 90 LEU A O 1
ATOM 660 N N . ALA A 1 91 ? -15.713 2.277 1.098 1 93.89 91 ALA A N 1
ATOM 661 C CA . ALA A 1 91 ? -16.955 1.531 0.917 1 93.89 91 ALA A CA 1
ATOM 662 C C . ALA A 1 91 ? -18.132 2.263 1.555 1 93.89 91 ALA A C 1
ATOM 664 O O . ALA A 1 91 ? -19.23 2.294 0.994 1 93.89 91 ALA A O 1
ATOM 665 N N . ALA A 1 92 ? -17.89 2.847 2.722 1 93.7 92 ALA A N 1
ATOM 666 C CA . ALA A 1 92 ? -18.924 3.59 3.439 1 93.7 92 ALA A CA 1
ATOM 667 C C . ALA A 1 92 ? -19.248 4.901 2.729 1 93.7 92 ALA A C 1
ATOM 669 O O . ALA A 1 92 ? -20.326 5.468 2.921 1 93.7 92 ALA A O 1
ATOM 670 N N . GLU A 1 93 ? -18.349 5.371 1.902 1 93.74 93 GLU A N 1
ATOM 671 C CA . GLU A 1 93 ? -18.564 6.591 1.129 1 93.74 93 GLU A CA 1
ATOM 672 C C . GLU A 1 93 ? -19.217 6.284 -0.216 1 93.74 93 GLU A C 1
ATOM 674 O O . GLU A 1 93 ? -19.336 7.165 -1.07 1 93.74 93 GLU A O 1
ATOM 679 N N . GLY A 1 94 ? -19.512 4.978 -0.49 1 92.65 94 GLY A N 1
ATOM 680 C CA . GLY A 1 94 ? -20.269 4.608 -1.676 1 92.65 94 GLY A CA 1
ATOM 681 C C . GLY A 1 94 ? -19.394 4.114 -2.813 1 92.65 94 GLY A C 1
ATOM 682 O O . GLY A 1 94 ? -19.868 3.941 -3.937 1 92.65 94 GLY A O 1
ATOM 683 N N . VAL A 1 95 ? -18.18 3.881 -2.517 1 92.85 95 VAL A N 1
ATOM 684 C CA . VAL A 1 95 ? -17.284 3.366 -3.547 1 92.85 95 VAL A CA 1
ATOM 685 C C . VAL A 1 95 ? -17.428 1.849 -3.646 1 92.85 95 VAL A C 1
ATOM 687 O O . VAL A 1 95 ? -17.198 1.133 -2.669 1 92.85 95 VAL A O 1
ATOM 690 N N . PRO A 1 96 ? -17.813 1.449 -4.795 1 89.78 96 PRO A N 1
ATOM 691 C CA . PRO A 1 96 ? -17.906 -0.006 -4.937 1 89.78 96 PRO A CA 1
ATOM 692 C C . PRO A 1 96 ? -16.539 -0.687 -4.944 1 89.78 96 PRO A C 1
ATOM 694 O O . PRO A 1 96 ? -15.577 -0.142 -5.492 1 89.78 96 PRO A O 1
ATOM 697 N N . LYS A 1 97 ? -16.523 -1.796 -4.306 1 89.42 97 LYS A N 1
ATOM 698 C CA . LYS A 1 97 ? -15.316 -2.615 -4.373 1 89.42 97 LYS A CA 1
ATOM 699 C C . LYS A 1 97 ? -15.399 -3.621 -5.518 1 89.42 97 LYS A C 1
ATOM 701 O O . LYS A 1 97 ? -16.278 -4.485 -5.53 1 89.42 97 LYS A O 1
ATOM 706 N N . GLU A 1 98 ? -14.582 -3.434 -6.481 1 92.12 98 GLU A N 1
ATOM 707 C CA . GLU A 1 98 ? -14.459 -4.374 -7.592 1 92.12 98 GLU A CA 1
ATOM 708 C C . GLU A 1 98 ? -13.027 -4.884 -7.727 1 92.12 98 GLU A C 1
ATOM 710 O O . GLU A 1 98 ? -12.077 -4.098 -7.699 1 92.12 98 GLU A O 1
ATOM 715 N N . TYR A 1 99 ? -12.922 -6.202 -7.908 1 91.14 99 TYR A N 1
ATOM 716 C CA . TYR A 1 99 ? -11.597 -6.807 -7.97 1 91.14 99 TYR A CA 1
ATOM 717 C C . TYR A 1 99 ? -11.02 -6.714 -9.378 1 91.14 99 TYR A C 1
ATOM 719 O O . TYR A 1 99 ? -11.744 -6.871 -10.364 1 91.14 99 TYR A O 1
ATOM 727 N N . HIS A 1 100 ? -9.787 -6.351 -9.417 1 90.48 100 HIS A N 1
ATOM 728 C CA . HIS A 1 100 ? -8.98 -6.475 -10.625 1 90.48 100 HIS A CA 1
ATOM 729 C C . HIS A 1 100 ? -9.418 -5.472 -11.687 1 90.48 100 HIS A C 1
ATOM 731 O O . HIS A 1 100 ? -9.344 -5.757 -12.884 1 90.48 100 HIS A O 1
ATOM 737 N N . THR A 1 101 ? -10.043 -4.398 -11.206 1 90.46 101 THR A N 1
ATOM 738 C CA . THR A 1 101 ? -10.454 -3.341 -12.123 1 90.46 101 THR A CA 1
ATOM 739 C C . THR A 1 101 ? -10.076 -1.969 -11.572 1 90.46 101 THR A C 1
ATOM 741 O O . THR A 1 101 ? -9.736 -1.84 -10.394 1 90.46 101 THR A O 1
ATOM 744 N N . ASP A 1 102 ? -10.049 -1.017 -12.506 1 91.57 102 ASP A N 1
ATOM 745 C CA . ASP A 1 102 ? -9.731 0.352 -12.111 1 91.57 102 ASP A CA 1
ATOM 746 C C . ASP A 1 102 ? -10.94 1.034 -11.473 1 91.57 102 ASP A C 1
ATOM 748 O O . ASP A 1 102 ? -12.063 0.536 -11.571 1 91.57 102 ASP A O 1
ATOM 752 N N . TYR A 1 103 ? -10.697 2.114 -10.812 1 93.94 103 TYR A N 1
ATOM 753 C CA . TYR A 1 103 ? -11.741 2.855 -10.112 1 93.94 103 TYR A CA 1
ATOM 754 C C . TYR A 1 103 ? -12.283 3.985 -10.979 1 93.94 103 TYR A C 1
ATOM 756 O O . TYR A 1 103 ? -11.727 4.285 -12.038 1 93.94 103 TYR A O 1
ATOM 764 N N . ASP A 1 104 ? -13.412 4.522 -10.57 1 94.72 104 ASP A N 1
ATOM 765 C CA . ASP A 1 104 ? -14.038 5.665 -11.228 1 94.72 104 ASP A CA 1
ATOM 766 C C . ASP A 1 104 ? -13.319 6.965 -10.871 1 94.72 104 ASP A C 1
ATOM 768 O O . ASP A 1 104 ? -13.446 7.462 -9.75 1 94.72 104 ASP A O 1
ATOM 772 N N . GLN A 1 105 ? -12.694 7.604 -11.83 1 96.01 105 GLN A N 1
ATOM 773 C CA . GLN A 1 105 ? -11.867 8.786 -11.608 1 96.01 105 GLN A CA 1
ATOM 774 C C . GLN A 1 105 ? -12.712 9.97 -11.146 1 96.01 105 GLN A C 1
ATOM 776 O O . GLN A 1 105 ? -12.265 10.777 -10.329 1 96.01 105 GLN A O 1
ATOM 781 N N . GLU A 1 106 ? -13.864 10.135 -11.729 1 96.64 106 GLU A N 1
ATOM 782 C CA . GLU A 1 106 ? -14.733 11.24 -11.334 1 96.64 106 GLU A CA 1
ATOM 783 C C . GLU A 1 106 ? -15.107 11.148 -9.858 1 96.64 106 GLU A C 1
ATOM 785 O O . GLU A 1 106 ? -15.106 12.155 -9.148 1 96.64 106 GLU A O 1
ATOM 790 N N . GLN A 1 107 ? -15.454 9.953 -9.456 1 96.7 107 GLN A N 1
ATOM 791 C CA . GLN A 1 107 ? -15.763 9.755 -8.044 1 96.7 107 GLN A CA 1
ATOM 792 C C . GLN A 1 107 ? -14.544 10.037 -7.169 1 96.7 107 GLN A C 1
ATOM 794 O O . GLN A 1 107 ? -14.668 10.629 -6.095 1 96.7 107 GLN A O 1
ATOM 799 N N . ALA A 1 108 ? -13.378 9.64 -7.595 1 97.18 108 ALA A N 1
ATOM 800 C CA . ALA A 1 108 ? -12.139 9.902 -6.868 1 97.18 108 ALA A CA 1
ATOM 801 C C . ALA A 1 108 ? -11.905 11.401 -6.705 1 97.18 108 ALA A C 1
ATOM 803 O O . ALA A 1 108 ? -11.487 11.859 -5.639 1 97.18 108 ALA A O 1
ATOM 804 N N . ASP A 1 109 ? -12.115 12.126 -7.768 1 97.59 109 ASP A N 1
ATOM 805 C CA . ASP A 1 109 ? -11.922 13.573 -7.737 1 97.59 109 ASP A CA 1
ATOM 806 C C . ASP A 1 109 ? -12.847 14.23 -6.716 1 97.59 109 ASP A C 1
ATOM 808 O O . ASP A 1 109 ? -12.439 15.146 -5.999 1 97.59 109 ASP A O 1
ATOM 812 N N . GLU A 1 110 ? -14.038 13.794 -6.672 1 97.38 110 GLU A N 1
ATOM 813 C CA . GLU A 1 110 ? -14.999 14.319 -5.706 1 97.38 110 GLU A CA 1
ATOM 814 C C . GLU A 1 110 ? -14.562 14.022 -4.275 1 97.38 110 GLU A C 1
ATOM 816 O O . GLU A 1 110 ? -14.619 14.897 -3.408 1 97.38 110 GLU A O 1
ATOM 821 N N . LEU A 1 111 ? -14.183 12.821 -4.044 1 97.51 111 LEU A N 1
ATOM 822 C CA . LEU A 1 111 ? -13.741 12.419 -2.713 1 97.51 111 LEU A CA 1
ATOM 823 C C . LEU A 1 111 ? -12.476 13.17 -2.311 1 97.51 111 LEU A C 1
ATOM 825 O O . LEU A 1 111 ? -12.29 13.497 -1.136 1 97.51 111 LEU A O 1
ATOM 829 N N . PHE A 1 112 ? -11.624 13.432 -3.286 1 98.34 112 PHE A N 1
ATOM 830 C CA . PHE A 1 112 ? -10.414 14.203 -3.023 1 98.34 112 PHE A CA 1
ATOM 831 C C . PHE A 1 112 ? -10.759 15.573 -2.453 1 98.34 112 PHE A C 1
ATOM 833 O O . PHE A 1 112 ? -10.148 16.017 -1.478 1 98.34 112 PHE A O 1
ATOM 840 N N . GLU A 1 113 ? -11.654 16.268 -3.081 1 98.07 113 GLU A N 1
ATOM 841 C CA . GLU A 1 113 ? -12.053 17.596 -2.622 1 98.07 113 GLU A CA 1
ATOM 842 C C . GLU A 1 113 ? -12.583 17.549 -1.192 1 98.07 113 GLU A C 1
ATOM 844 O O . GLU A 1 113 ? -12.288 18.434 -0.386 1 98.07 113 GLU A O 1
ATOM 849 N N . GLU A 1 114 ? -13.323 16.531 -0.908 1 97.34 114 GLU A N 1
ATOM 850 C CA . GLU A 1 114 ? -13.865 16.365 0.438 1 97.34 114 GLU A CA 1
ATOM 851 C C . GLU A 1 114 ? -12.753 16.128 1.455 1 97.34 114 GLU A C 1
ATOM 853 O O . GLU A 1 114 ? -12.742 16.741 2.525 1 97.34 114 GLU A O 1
ATOM 858 N N . LEU A 1 115 ? -11.865 15.257 1.171 1 97.33 115 LEU A N 1
ATOM 859 C CA . LEU A 1 115 ? -10.749 14.924 2.049 1 97.33 115 LEU A CA 1
ATOM 860 C C . LEU A 1 115 ? -9.871 16.146 2.3 1 97.33 115 LEU A C 1
ATOM 862 O O . LEU A 1 115 ? -9.459 16.397 3.435 1 97.33 115 LEU A O 1
ATOM 866 N N . ALA A 1 116 ? -9.553 16.819 1.206 1 97.77 116 ALA A N 1
ATOM 867 C CA . ALA A 1 116 ? -8.717 18.011 1.311 1 97.77 116 ALA A CA 1
ATOM 868 C C . ALA A 1 116 ? -9.339 19.036 2.255 1 97.77 116 ALA A C 1
ATOM 870 O O . ALA A 1 116 ? -8.644 19.632 3.08 1 97.77 116 ALA A O 1
ATOM 871 N N . ALA A 1 117 ? -10.619 19.266 2.16 1 97.37 117 ALA A N 1
ATOM 872 C CA . ALA A 1 117 ? -11.323 20.215 3.019 1 97.37 117 ALA A CA 1
ATOM 873 C C . ALA A 1 117 ? -11.284 19.767 4.478 1 97.37 117 ALA A C 1
ATOM 875 O O . ALA A 1 117 ? -11.091 20.585 5.38 1 97.37 117 ALA A O 1
ATOM 876 N N . ASP A 1 118 ? -11.483 18.469 4.705 1 97.21 118 ASP A N 1
ATOM 877 C CA . ASP A 1 118 ? -11.488 17.933 6.063 1 97.21 118 ASP A CA 1
ATOM 878 C C . ASP A 1 118 ? -10.106 18.044 6.703 1 97.21 118 ASP A C 1
ATOM 880 O O . ASP A 1 118 ? -9.99 18.322 7.898 1 97.21 118 ASP A O 1
ATOM 884 N N . ILE A 1 119 ? -9.091 17.81 5.941 1 97.05 119 ILE A N 1
ATOM 885 C CA . ILE A 1 119 ? -7.726 17.879 6.45 1 97.05 119 ILE A CA 1
ATOM 886 C C . ILE A 1 119 ? -7.378 19.325 6.796 1 97.05 119 ILE A C 1
ATOM 888 O O . ILE A 1 119 ? -6.704 19.586 7.796 1 97.05 119 ILE A O 1
ATOM 892 N N . GLU A 1 120 ? -7.79 20.226 5.972 1 93.87 120 GLU A N 1
ATOM 893 C CA . GLU A 1 120 ? -7.575 21.64 6.263 1 93.87 120 GLU A CA 1
ATOM 894 C C . GLU A 1 120 ? -8.228 22.038 7.584 1 93.87 120 GLU A C 1
ATOM 896 O O . GLU A 1 120 ? -7.673 22.837 8.341 1 93.87 120 GLU A O 1
ATOM 901 N N . ARG A 1 121 ? -9.356 21.449 7.853 1 92.93 121 ARG A N 1
ATOM 902 C CA . ARG A 1 121 ? -10.051 21.738 9.104 1 92.93 121 ARG A CA 1
ATOM 903 C C . ARG A 1 121 ? -9.314 21.129 10.292 1 92.93 121 ARG A C 1
ATOM 905 O O . ARG A 1 121 ? -9.321 21.693 11.389 1 92.93 121 ARG A O 1
ATOM 912 N N . LEU A 1 122 ? -8.753 19.951 10.089 1 90.67 122 LEU A N 1
ATOM 913 C CA . LEU A 1 122 ? -7.974 19.276 11.12 1 90.67 122 LEU A CA 1
ATOM 914 C C . LEU A 1 122 ? -6.793 20.136 11.56 1 90.67 122 LEU A C 1
ATOM 916 O O . LEU A 1 122 ? -6.452 20.172 12.744 1 90.67 122 LEU A O 1
ATOM 920 N N . GLU A 1 123 ? -6.12 20.819 10.665 1 81.88 123 GLU A N 1
ATOM 921 C CA . GLU A 1 123 ? -4.969 21.673 10.941 1 81.88 123 GLU A CA 1
ATOM 922 C C . GLU A 1 123 ? -5.385 22.937 11.688 1 81.88 123 GLU A C 1
ATOM 924 O O . GLU A 1 123 ? -4.625 23.46 12.505 1 81.88 123 GLU A O 1
ATOM 929 N N . ALA A 1 124 ? -6.557 23.341 11.348 1 75.33 124 ALA A N 1
ATOM 930 C CA . ALA A 1 124 ? -7.051 24.56 11.983 1 75.33 124 ALA A CA 1
ATOM 931 C C . ALA A 1 124 ? -7.371 24.32 13.456 1 75.33 124 ALA A C 1
ATOM 933 O O . ALA A 1 124 ? -7.214 25.218 14.286 1 75.33 124 ALA A O 1
ATOM 934 N N . VAL A 1 125 ? -7.672 23.118 13.785 1 71.42 125 VAL A N 1
ATOM 935 C CA . VAL A 1 125 ? -8.066 22.815 15.157 1 71.42 125 VAL A CA 1
ATOM 936 C C . VAL A 1 125 ? -6.823 22.569 16.01 1 71.42 125 VAL A C 1
ATOM 938 O O . VAL A 1 125 ? -6.796 22.916 17.193 1 71.42 125 VAL A O 1
ATOM 941 N N . GLU A 1 126 ? -5.847 22.014 15.443 1 67.82 126 GLU A N 1
ATOM 942 C CA . GLU A 1 126 ? -4.637 21.692 16.192 1 67.82 126 GLU A CA 1
ATOM 943 C C . GLU A 1 126 ? -3.723 22.908 16.315 1 67.82 126 GLU A C 1
ATOM 945 O O . GLU A 1 126 ? -2.879 22.969 17.211 1 67.82 126 GLU A O 1
ATOM 950 N N . ALA A 1 127 ? -3.845 23.84 15.386 1 57.19 127 ALA A N 1
ATOM 951 C CA . ALA A 1 127 ? -3.063 25.07 15.491 1 57.19 127 ALA A CA 1
ATOM 952 C C . ALA A 1 127 ? -3.61 25.975 16.591 1 57.19 127 ALA A C 1
ATOM 954 O O . ALA A 1 127 ? -4.81 25.962 16.875 1 57.19 127 ALA A O 1
ATOM 955 N N . MET B 1 1 ? -16.397 -22.023 -13.673 1 30.8 1 MET B N 1
ATOM 956 C CA . MET B 1 1 ? -15.299 -21.219 -14.204 1 30.8 1 MET B CA 1
ATOM 957 C C . MET B 1 1 ? -14.308 -20.857 -13.103 1 30.8 1 MET B C 1
ATOM 959 O O . MET B 1 1 ? -14.652 -20.138 -12.163 1 30.8 1 MET B O 1
ATOM 963 N N . THR B 1 2 ? -13.481 -21.674 -12.435 1 42.62 2 THR B N 1
ATOM 964 C CA . THR B 1 2 ? -12.529 -21.595 -11.333 1 42.62 2 THR B CA 1
ATOM 965 C C . THR B 1 2 ? -11.795 -20.257 -11.347 1 42.62 2 THR B C 1
ATOM 967 O O . THR B 1 2 ? -11.425 -19.757 -12.412 1 42.62 2 THR B O 1
ATOM 970 N N . ASP B 1 3 ? -12.033 -19.332 -10.436 1 57.99 3 ASP B N 1
ATOM 971 C CA . ASP B 1 3 ? -11.583 -17.951 -10.589 1 57.99 3 ASP B CA 1
ATOM 972 C C . ASP B 1 3 ? -10.098 -17.894 -10.939 1 57.99 3 ASP B C 1
ATOM 974 O O . ASP B 1 3 ? -9.277 -18.552 -10.298 1 57.99 3 ASP B O 1
ATOM 978 N N . GLU B 1 4 ? -9.834 -17.682 -12.269 1 76.89 4 GLU B N 1
ATOM 979 C CA . GLU B 1 4 ? -8.592 -17.568 -13.028 1 76.89 4 GLU B CA 1
ATOM 980 C C . GLU B 1 4 ? -7.47 -16.994 -12.168 1 76.89 4 GLU B C 1
ATOM 982 O O . GLU B 1 4 ? -6.295 -17.289 -12.393 1 76.89 4 GLU B O 1
ATOM 987 N N . TYR B 1 5 ? -7.842 -16.579 -10.939 1 88.45 5 TYR B N 1
ATOM 988 C CA . TYR B 1 5 ? -6.812 -15.948 -10.122 1 88.45 5 TYR B CA 1
ATOM 989 C C . TYR B 1 5 ? -6.338 -16.888 -9.019 1 88.45 5 TYR B C 1
ATOM 991 O O . TYR B 1 5 ? -5.251 -16.707 -8.465 1 88.45 5 TYR B O 1
ATOM 999 N N . ASP B 1 6 ? -7.039 -17.934 -8.666 1 85.67 6 ASP B N 1
ATOM 1000 C CA . ASP B 1 6 ? -6.792 -18.754 -7.484 1 85.67 6 ASP B CA 1
ATOM 1001 C C . ASP B 1 6 ? -5.499 -19.552 -7.63 1 85.67 6 ASP B C 1
ATOM 1003 O O . ASP B 1 6 ? -4.907 -19.973 -6.634 1 85.67 6 ASP B O 1
ATOM 1007 N N . ASP B 1 7 ? -5.06 -19.709 -8.739 1 89.56 7 ASP B N 1
ATOM 1008 C CA . ASP B 1 7 ? -3.88 -20.541 -8.952 1 89.56 7 ASP B CA 1
ATOM 1009 C C . ASP B 1 7 ? -2.653 -19.685 -9.258 1 89.56 7 ASP B C 1
ATOM 1011 O O . ASP B 1 7 ? -1.543 -20.206 -9.387 1 89.56 7 ASP B O 1
ATOM 1015 N N . LEU B 1 8 ? -2.847 -18.433 -9.299 1 94.92 8 LEU B N 1
ATOM 1016 C CA . LEU B 1 8 ? -1.74 -17.542 -9.629 1 94.92 8 LEU B CA 1
ATOM 1017 C C . LEU B 1 8 ? -0.875 -17.272 -8.403 1 94.92 8 LEU B C 1
ATOM 1019 O O . LEU B 1 8 ? -1.355 -17.348 -7.27 1 94.92 8 LEU B O 1
ATOM 1023 N N . PRO B 1 9 ? 0.372 -16.997 -8.649 1 97.54 9 PRO B N 1
ATOM 1024 C CA . PRO B 1 9 ? 1.162 -16.47 -7.534 1 97.54 9 PRO B CA 1
ATOM 1025 C C . PRO B 1 9 ? 0.56 -15.201 -6.933 1 97.54 9 PRO B C 1
ATOM 1027 O O . PRO B 1 9 ? -0.28 -14.554 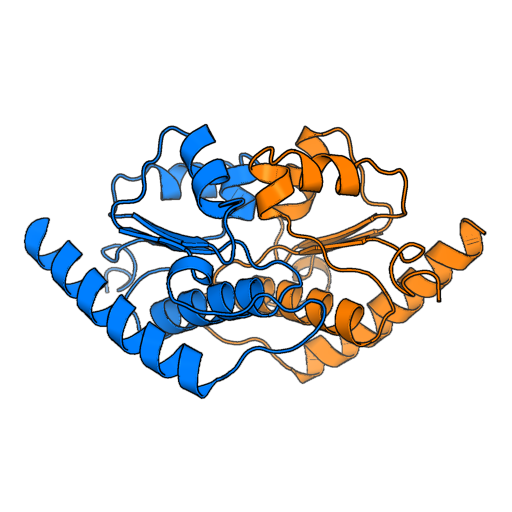-7.563 1 97.54 9 PRO B O 1
ATOM 1030 N N . LEU B 1 10 ? 0.966 -14.979 -5.736 1 97.82 10 LEU B N 1
ATOM 1031 C CA . LEU B 1 10 ? 0.576 -13.743 -5.065 1 97.82 10 LEU B CA 1
ATOM 1032 C C . LEU B 1 10 ? 1.663 -12.682 -5.206 1 97.82 10 LEU B C 1
ATOM 1034 O O . LEU B 1 10 ? 2.853 -12.993 -5.126 1 97.82 10 LEU B O 1
ATOM 1038 N N . VAL B 1 11 ? 1.24 -11.458 -5.467 1 98.42 11 VAL B N 1
ATOM 1039 C CA . VAL B 1 11 ? 2.213 -10.371 -5.501 1 98.42 11 VAL B CA 1
ATOM 1040 C C . VAL B 1 11 ? 1.827 -9.301 -4.482 1 98.42 11 VAL B C 1
ATOM 1042 O O . VAL B 1 11 ? 0.646 -8.986 -4.321 1 98.42 11 VAL B O 1
ATOM 1045 N N . TYR B 1 12 ? 2.819 -8.797 -3.737 1 98.58 12 TYR B N 1
ATOM 1046 C CA . TYR B 1 12 ? 2.709 -7.748 -2.729 1 98.58 12 TYR B CA 1
ATOM 1047 C C . TYR B 1 12 ? 3.678 -6.608 -3.019 1 98.58 12 TYR B C 1
ATOM 1049 O O . TYR B 1 12 ? 4.808 -6.842 -3.454 1 98.58 12 TYR B O 1
ATOM 1057 N N . SER B 1 13 ? 3.29 -5.401 -2.791 1 98.17 13 SER B N 1
ATOM 1058 C CA . SER B 1 13 ? 4.17 -4.253 -2.981 1 98.17 13 SER B CA 1
ATOM 1059 C C . SER B 1 13 ? 4.029 -3.253 -1.838 1 98.17 13 SER B C 1
ATOM 1061 O O . SER B 1 13 ? 2.985 -3.192 -1.185 1 98.17 13 SER B O 1
ATOM 1063 N N . CYS B 1 14 ? 5.125 -2.625 -1.713 1 94.76 14 CYS B N 1
ATOM 1064 C CA . CYS B 1 14 ? 4.981 -1.452 -0.858 1 94.76 14 CYS B CA 1
ATOM 1065 C C . CYS B 1 14 ? 4.303 -0.311 -1.607 1 94.76 14 CYS B C 1
ATOM 1067 O O . CYS B 1 14 ? 4.079 -0.402 -2.815 1 94.76 14 CYS B O 1
ATOM 1069 N N . SER B 1 15 ? 3.575 0.77 -0.945 1 88.15 15 SER B N 1
ATOM 1070 C CA . SER B 1 15 ? 2.904 1.905 -1.57 1 88.15 15 SER B CA 1
ATOM 1071 C C . SER B 1 15 ? 3.087 3.176 -0.747 1 88.15 15 SER B C 1
ATOM 1073 O O . SER B 1 15 ? 2.119 3.889 -0.473 1 88.15 15 SER B O 1
ATOM 1075 N N . GLY B 1 16 ? 4.389 3.506 -0.63 1 85.8 16 GLY B N 1
ATOM 1076 C CA . GLY B 1 16 ? 4.689 4.756 0.05 1 85.8 16 GLY B CA 1
ATOM 1077 C C . GLY B 1 16 ? 4.704 5.953 -0.882 1 85.8 16 GLY B C 1
ATOM 1078 O O . GLY B 1 16 ? 4.213 5.874 -2.01 1 85.8 16 GLY B O 1
ATOM 1079 N N . CYS B 1 17 ? 5.218 7.08 -0.465 1 85.78 17 CYS B N 1
ATOM 1080 C CA . CYS B 1 17 ? 5.105 8.342 -1.186 1 85.78 17 CYS B CA 1
ATOM 1081 C C . CYS B 1 17 ? 6.216 8.482 -2.219 1 85.78 17 CYS B C 1
ATOM 1083 O O . CYS B 1 17 ? 6.149 9.345 -3.096 1 85.78 17 CYS B O 1
ATOM 1085 N N . SER B 1 18 ? 7.184 7.719 -2.19 1 86.71 18 SER B N 1
ATOM 1086 C CA . SER B 1 18 ? 8.331 7.888 -3.077 1 86.71 18 SER B CA 1
ATOM 1087 C C . SER B 1 18 ? 8.024 7.38 -4.481 1 86.71 18 SER B C 1
ATOM 1089 O O . SER B 1 18 ? 7.119 6.564 -4.668 1 86.71 18 SER B O 1
ATOM 1091 N N . SER B 1 19 ? 8.773 7.885 -5.422 1 92.51 19 SER B N 1
ATOM 1092 C CA . SER B 1 19 ? 8.645 7.429 -6.803 1 92.51 19 SER B CA 1
ATOM 1093 C C . SER B 1 19 ? 8.841 5.92 -6.907 1 92.51 19 SER B C 1
ATOM 1095 O O . SER B 1 19 ? 8.09 5.239 -7.608 1 92.51 19 SER B O 1
ATOM 1097 N N . ALA B 1 20 ? 9.771 5.41 -6.159 1 94.44 20 ALA B N 1
ATOM 1098 C CA . ALA B 1 20 ? 10.056 3.978 -6.201 1 94.44 20 ALA B CA 1
ATOM 1099 C C . ALA B 1 20 ? 8.908 3.172 -5.602 1 94.44 20 ALA B C 1
ATOM 1101 O O . ALA B 1 20 ? 8.563 2.101 -6.107 1 94.44 20 ALA B O 1
ATOM 1102 N N . ALA B 1 21 ? 8.336 3.688 -4.536 1 95.1 21 ALA B N 1
ATOM 1103 C CA . ALA B 1 21 ? 7.218 3.005 -3.891 1 95.1 21 ALA B CA 1
ATOM 1104 C C . ALA B 1 21 ? 5.999 2.961 -4.808 1 95.1 21 ALA B C 1
ATOM 1106 O O . ALA B 1 21 ? 5.31 1.941 -4.887 1 95.1 21 ALA B O 1
ATOM 1107 N N . GLN B 1 22 ? 5.717 4.051 -5.478 1 96.83 22 GLN B N 1
ATOM 1108 C CA . GLN B 1 22 ? 4.562 4.093 -6.369 1 96.83 22 GLN B CA 1
ATOM 1109 C C . GLN B 1 22 ? 4.801 3.252 -7.62 1 96.83 22 GLN B C 1
ATOM 1111 O O . GLN B 1 22 ? 3.868 2.657 -8.162 1 96.83 22 GLN B O 1
ATOM 1116 N N . MET B 1 23 ? 6.075 3.161 -8.049 1 97.14 23 MET B N 1
ATOM 1117 C CA . MET B 1 23 ? 6.382 2.233 -9.133 1 97.14 23 MET B CA 1
ATOM 1118 C C . MET B 1 23 ? 6.122 0.792 -8.706 1 97.14 23 MET B C 1
ATOM 1120 O O . MET B 1 23 ? 5.566 0.004 -9.473 1 97.14 23 MET B O 1
ATOM 1124 N N . ALA B 1 24 ? 6.536 0.458 -7.495 1 97.76 24 ALA B N 1
ATOM 1125 C CA . ALA B 1 24 ? 6.278 -0.883 -6.975 1 97.76 24 ALA B CA 1
ATOM 1126 C C . ALA B 1 24 ? 4.786 -1.205 -7.005 1 97.76 24 ALA B C 1
ATOM 1128 O O . ALA B 1 24 ? 4.388 -2.29 -7.434 1 97.76 24 ALA B O 1
ATOM 1129 N N . ASN B 1 25 ? 3.974 -0.273 -6.575 1 97.28 25 ASN B N 1
ATOM 1130 C CA . ASN B 1 25 ? 2.526 -0.445 -6.616 1 97.28 25 ASN B CA 1
ATOM 1131 C C . ASN B 1 25 ? 2.027 -0.66 -8.042 1 97.28 25 ASN B C 1
ATOM 1133 O O . ASN B 1 25 ? 1.212 -1.549 -8.292 1 97.28 25 ASN B O 1
ATOM 1137 N N . ASP B 1 26 ? 2.483 0.142 -8.925 1 96.87 26 ASP B N 1
ATOM 1138 C CA . ASP B 1 26 ? 2.047 0.075 -10.317 1 96.87 26 ASP B CA 1
ATOM 1139 C C . ASP B 1 26 ? 2.401 -1.274 -10.939 1 96.87 26 ASP B C 1
ATOM 1141 O O . ASP B 1 26 ? 1.606 -1.847 -11.686 1 96.87 26 ASP B O 1
ATOM 1145 N N . LEU B 1 27 ? 3.573 -1.73 -10.685 1 98.11 27 LEU B N 1
ATOM 1146 C CA . LEU B 1 27 ? 4.004 -3.027 -11.195 1 98.11 27 LEU B CA 1
ATOM 1147 C C . LEU B 1 27 ? 3.102 -4.142 -10.677 1 98.11 27 LEU B C 1
ATOM 1149 O O . LEU B 1 27 ? 2.669 -5.004 -11.445 1 98.11 27 LEU B O 1
ATOM 1153 N N . ALA B 1 28 ? 2.768 -4.116 -9.385 1 98.09 28 ALA B N 1
ATOM 1154 C CA . ALA B 1 28 ? 1.908 -5.136 -8.792 1 98.09 28 ALA B CA 1
ATOM 1155 C C . ALA B 1 28 ? 0.505 -5.087 -9.391 1 98.09 28 ALA B C 1
ATOM 1157 O O . ALA B 1 28 ? -0.082 -6.126 -9.701 1 98.09 28 ALA B O 1
ATOM 1158 N N . VAL B 1 29 ? -0.031 -3.882 -9.576 1 97.47 29 VAL B N 1
ATOM 1159 C CA . VAL B 1 29 ? -1.35 -3.701 -10.174 1 97.47 29 VAL B CA 1
ATOM 1160 C C . VAL B 1 29 ? -1.353 -4.254 -11.597 1 97.47 29 VAL B C 1
ATOM 1162 O O . VAL B 1 29 ? -2.297 -4.937 -12.002 1 97.47 29 VAL B O 1
ATOM 1165 N N . SER B 1 30 ? -0.316 -3.929 -12.348 1 97.48 30 SER B N 1
ATOM 1166 C CA . SER B 1 30 ? -0.227 -4.373 -13.735 1 97.48 30 SER B CA 1
ATOM 1167 C C . SER B 1 30 ? -0.162 -5.894 -13.826 1 97.48 30 SER B C 1
ATOM 1169 O O . SER B 1 30 ? -0.81 -6.498 -14.684 1 97.48 30 SER B O 1
ATOM 1171 N N . LEU B 1 31 ? 0.645 -6.509 -12.974 1 97.57 31 LEU B N 1
ATOM 1172 C CA . LEU B 1 31 ? 0.725 -7.966 -12.942 1 97.57 31 LEU B CA 1
ATOM 1173 C C . LEU B 1 31 ? -0.642 -8.579 -12.656 1 97.57 31 LEU B C 1
ATOM 1175 O O . LEU B 1 31 ? -1.002 -9.602 -13.242 1 97.57 31 LEU B O 1
ATOM 1179 N N . ASP B 1 32 ? -1.383 -7.958 -11.769 1 97.05 32 ASP B N 1
ATOM 1180 C CA . ASP B 1 32 ? -2.728 -8.397 -11.41 1 97.05 32 ASP B CA 1
ATOM 1181 C C . ASP B 1 32 ? -3.684 -8.261 -12.593 1 97.05 32 ASP B C 1
ATOM 1183 O O . ASP B 1 32 ? -4.438 -9.187 -12.899 1 97.05 32 ASP B O 1
ATOM 1187 N N . ARG B 1 33 ? -3.628 -7.128 -13.248 1 95.49 33 ARG B N 1
ATOM 1188 C CA . ARG B 1 33 ? -4.539 -6.836 -14.35 1 95.49 33 ARG B CA 1
ATOM 1189 C C . ARG B 1 33 ? -4.268 -7.75 -15.541 1 95.49 33 ARG B C 1
ATOM 1191 O O . ARG B 1 33 ? -5.19 -8.11 -16.276 1 95.49 33 ARG B O 1
ATOM 1198 N N . GLU B 1 34 ? -3.042 -8.102 -15.702 1 95.57 34 GLU B N 1
ATOM 1199 C CA . GLU B 1 34 ? -2.667 -8.961 -16.821 1 95.57 34 GLU B CA 1
ATOM 1200 C C . GLU B 1 34 ? -2.793 -10.436 -16.452 1 95.57 34 GLU B C 1
ATOM 1202 O O . GLU B 1 34 ? -2.43 -11.312 -17.239 1 95.57 34 GLU B O 1
ATOM 1207 N N . GLN B 1 35 ? -3.204 -10.715 -15.219 1 95.37 35 GLN B N 1
ATOM 1208 C CA . GLN B 1 35 ? -3.461 -12.071 -14.747 1 95.37 35 GLN B CA 1
ATOM 1209 C C . GLN B 1 35 ? -2.178 -12.898 -14.724 1 95.37 35 GLN B C 1
ATOM 1211 O O . GLN B 1 35 ? -2.186 -14.076 -15.087 1 95.37 35 GLN B O 1
ATOM 1216 N N . ILE B 1 36 ? -1.137 -12.251 -14.42 1 96.78 36 ILE B N 1
ATOM 1217 C CA . ILE B 1 36 ? 0.145 -12.925 -14.243 1 96.78 36 ILE B CA 1
ATOM 1218 C C . ILE B 1 36 ? 0.321 -13.322 -12.779 1 96.78 36 ILE B C 1
ATOM 1220 O O . ILE B 1 36 ? 0.846 -14.397 -12.48 1 96.78 36 ILE B O 1
ATOM 1224 N N . ALA B 1 37 ? -0.086 -12.507 -11.897 1 97.28 37 ALA B N 1
ATOM 1225 C CA . ALA B 1 37 ? -0.129 -12.703 -10.451 1 97.28 37 ALA B CA 1
ATOM 1226 C C . ALA B 1 37 ? -1.336 -12 -9.838 1 97.28 37 ALA B C 1
ATOM 1228 O O . ALA B 1 37 ? -1.854 -11.034 -10.404 1 97.28 37 ALA B O 1
ATOM 1229 N N . GLU B 1 38 ? -1.776 -12.506 -8.747 1 96.86 38 GLU B N 1
ATOM 1230 C CA . GLU B 1 38 ? -2.844 -11.834 -8.013 1 96.86 38 GLU B CA 1
ATOM 1231 C C . GLU B 1 38 ? -2.278 -10.909 -6.94 1 96.86 38 GLU B C 1
ATOM 1233 O O . GLU B 1 38 ? -1.564 -11.356 -6.04 1 96.86 38 GLU B O 1
ATOM 1238 N N . MET B 1 39 ? -2.611 -9.66 -7.075 1 97.48 39 MET B N 1
ATOM 1239 C CA . MET B 1 39 ? -2.182 -8.728 -6.036 1 97.48 39 MET B CA 1
ATOM 1240 C C . MET B 1 39 ? -3.047 -8.867 -4.788 1 97.48 39 MET B C 1
ATOM 1242 O O . MET B 1 39 ? -4.267 -9.009 -4.886 1 97.48 39 MET B O 1
ATOM 1246 N N . SER B 1 40 ? -2.443 -8.879 -3.654 1 96.74 40 SER B N 1
ATOM 1247 C CA . SER B 1 40 ? -3.121 -8.852 -2.362 1 96.74 40 SER B CA 1
ATOM 1248 C C . SER B 1 40 ? -2.629 -7.692 -1.503 1 96.74 40 SER B C 1
ATOM 1250 O O . SER B 1 40 ? -1.589 -7.096 -1.792 1 96.74 40 SER B O 1
ATOM 1252 N N . CYS B 1 41 ? -3.337 -7.346 -0.532 1 96.8 41 CYS B N 1
ATOM 1253 C CA . CYS B 1 41 ? -3.085 -6.15 0.263 1 96.8 41 CYS B CA 1
ATOM 1254 C C . CYS B 1 41 ? -2.031 -6.416 1.331 1 96.8 41 CYS B C 1
ATOM 1256 O O . CYS B 1 41 ? -2.284 -7.148 2.29 1 96.8 41 CYS B O 1
ATOM 1258 N N . ILE B 1 42 ? -0.899 -5.723 1.233 1 98.37 42 ILE B N 1
ATOM 1259 C CA . ILE B 1 42 ? 0.192 -5.918 2.183 1 98.37 42 ILE B CA 1
ATOM 1260 C C . ILE B 1 42 ? -0.163 -5.266 3.517 1 98.37 42 ILE B C 1
ATOM 1262 O O . ILE B 1 42 ? 0.288 -5.715 4.574 1 98.37 42 ILE B O 1
ATOM 1266 N N . ALA B 1 43 ? -0.939 -4.224 3.49 1 97.98 43 ALA B N 1
ATOM 1267 C CA . ALA B 1 43 ? -1.386 -3.595 4.731 1 97.98 43 ALA B CA 1
ATOM 1268 C C . ALA B 1 43 ? -2.199 -4.57 5.578 1 97.98 43 ALA B C 1
ATOM 1270 O O . ALA B 1 43 ? -2.147 -4.525 6.809 1 97.98 43 ALA B O 1
ATOM 1271 N N . GLY B 1 44 ? -2.993 -5.396 4.879 1 98.17 44 GLY B N 1
ATOM 1272 C CA . GLY B 1 44 ? -3.738 -6.413 5.604 1 98.17 44 GLY B CA 1
ATOM 1273 C C . GLY B 1 44 ? -2.847 -7.424 6.3 1 98.17 44 GLY B C 1
ATOM 1274 O O . GLY B 1 44 ? -3.124 -7.831 7.43 1 98.17 44 GLY B O 1
ATOM 1275 N N . VAL B 1 45 ? -1.811 -7.803 5.653 1 98.47 45 VAL B N 1
ATOM 1276 C CA . VAL B 1 45 ? -0.861 -8.744 6.24 1 98.47 45 VAL B CA 1
ATOM 1277 C C . VAL B 1 45 ? -0.164 -8.097 7.435 1 98.47 45 VAL B C 1
ATOM 1279 O O . VAL B 1 45 ? -0.106 -8.681 8.519 1 98.47 45 VAL B O 1
ATOM 1282 N N . GLY B 1 46 ? 0.354 -6.894 7.253 1 97.88 46 GLY B N 1
ATOM 1283 C CA . GLY B 1 46 ? 1.037 -6.17 8.314 1 97.88 46 GLY B CA 1
ATOM 1284 C C . GLY B 1 46 ? 0.128 -5.815 9.475 1 97.88 46 GLY B C 1
ATOM 1285 O O . GLY B 1 46 ? 0.58 -5.722 10.618 1 97.88 46 GLY B O 1
ATOM 1286 N N . GLY B 1 47 ? -1.117 -5.597 9.163 1 97.84 47 GLY B N 1
ATOM 1287 C CA . GLY B 1 47 ? -2.094 -5.239 10.179 1 97.84 47 GLY B CA 1
ATOM 1288 C C . GLY B 1 47 ? -2.729 -6.444 10.846 1 97.84 47 GLY B C 1
ATOM 1289 O O . GLY B 1 47 ? -3.66 -6.301 11.642 1 97.84 47 GLY B O 1
ATOM 1290 N N . ASP B 1 48 ? -2.329 -7.597 10.413 1 98.04 48 ASP B N 1
ATOM 1291 C CA . ASP B 1 48 ? -2.801 -8.856 10.983 1 98.04 48 ASP B CA 1
ATOM 1292 C C . ASP B 1 48 ? -4.293 -9.051 10.721 1 98.04 48 ASP B C 1
ATOM 1294 O O . ASP B 1 48 ? -5.034 -9.474 11.611 1 98.04 48 ASP B O 1
ATOM 1298 N N . VAL B 1 49 ? -4.733 -8.714 9.541 1 97.35 49 VAL B N 1
ATOM 1299 C CA . VAL B 1 49 ? -6.118 -8.91 9.125 1 97.35 49 VAL B CA 1
ATOM 1300 C C . VAL B 1 49 ? -6.327 -10.358 8.689 1 97.35 49 VAL B C 1
ATOM 1302 O O . VAL B 1 49 ? -5.699 -10.823 7.736 1 97.35 49 VAL B O 1
ATOM 1305 N N . GLY B 1 50 ? -7.188 -11.008 9.241 1 97.04 50 GLY B N 1
ATOM 1306 C CA . GLY B 1 50 ? -7.337 -12.453 9.174 1 97.04 50 GLY B CA 1
ATOM 1307 C C . GLY B 1 50 ? -7.34 -12.987 7.755 1 97.04 50 GLY B C 1
ATOM 1308 O O . GLY B 1 50 ? -6.451 -13.75 7.371 1 97.04 50 GLY B O 1
ATOM 1309 N N . PRO B 1 51 ? -8.338 -12.62 6.964 1 96.71 51 PRO B N 1
ATOM 1310 C CA . PRO B 1 51 ? -8.442 -13.16 5.606 1 96.71 51 PRO B CA 1
ATOM 1311 C C . PRO B 1 51 ? -7.204 -12.87 4.759 1 96.71 51 PRO B C 1
ATOM 1313 O O . PRO B 1 51 ? -6.842 -13.671 3.894 1 96.71 51 PRO B O 1
ATOM 1316 N N . LEU B 1 52 ? -6.563 -11.812 5.016 1 97.39 52 LEU B N 1
ATOM 1317 C CA . LEU B 1 52 ? -5.382 -11.45 4.24 1 97.39 52 LEU B CA 1
ATOM 1318 C C . LEU B 1 52 ? -4.164 -12.245 4.699 1 97.39 52 LEU B C 1
ATOM 1320 O O . LEU B 1 52 ? -3.33 -12.638 3.88 1 97.39 52 LEU B O 1
ATOM 1324 N N . VAL B 1 53 ? -4.063 -12.464 6.006 1 98.41 53 VAL B N 1
ATOM 1325 C CA . VAL B 1 53 ? -2.997 -13.317 6.52 1 98.41 53 VAL B CA 1
ATOM 1326 C C . VAL B 1 53 ? -3.186 -14.744 6.012 1 98.41 53 VAL B C 1
ATOM 1328 O O . VAL B 1 53 ? -2.219 -15.405 5.624 1 98.41 53 VAL B O 1
ATOM 1331 N N . GLU B 1 54 ? -4.4 -15.211 5.985 1 97.94 54 GLU B N 1
ATOM 1332 C CA . GLU B 1 54 ? -4.694 -16.543 5.464 1 97.94 54 GLU B CA 1
ATOM 1333 C C . GLU B 1 54 ? -4.252 -16.677 4.01 1 97.94 54 GLU B C 1
ATOM 1335 O O . GLU B 1 54 ? -3.677 -17.697 3.622 1 97.94 54 GLU B O 1
ATOM 1340 N N . THR B 1 55 ? -4.515 -15.716 3.226 1 97.03 55 THR B N 1
ATOM 1341 C CA . THR B 1 55 ? -4.107 -15.732 1.826 1 97.03 55 THR B CA 1
ATOM 1342 C C . THR B 1 55 ? -2.586 -15.771 1.706 1 97.03 55 THR B C 1
ATOM 1344 O O . THR B 1 55 ? -2.038 -16.581 0.955 1 97.03 55 THR B O 1
ATOM 1347 N N . ALA B 1 56 ? -1.95 -14.953 2.471 1 97.63 56 ALA B N 1
ATOM 1348 C CA . ALA B 1 56 ? -0.494 -14.853 2.406 1 97.63 56 ALA B CA 1
ATOM 1349 C C . ALA B 1 56 ? 0.165 -16.161 2.834 1 97.63 56 ALA B C 1
ATOM 1351 O O . ALA B 1 56 ? 1.272 -16.479 2.393 1 97.63 56 ALA B O 1
ATOM 1352 N N . THR B 1 57 ? -0.515 -16.879 3.672 1 98.08 57 THR B N 1
ATOM 1353 C CA . THR B 1 57 ? 0.053 -18.112 4.206 1 98.08 57 THR B CA 1
ATOM 1354 C C . THR B 1 57 ? -0.579 -19.331 3.541 1 98.08 57 THR B C 1
ATOM 1356 O O . THR B 1 57 ? -0.535 -20.435 4.087 1 98.08 57 THR B O 1
ATOM 1359 N N . SER B 1 58 ? -1.192 -19.173 2.413 1 96.36 58 SER B N 1
ATOM 1360 C CA . SER B 1 58 ? -1.956 -20.214 1.732 1 96.36 58 SER B CA 1
ATOM 1361 C C . SER B 1 58 ? -1.034 -21.245 1.089 1 96.36 58 SER B C 1
ATOM 1363 O O . SER B 1 58 ? -1.484 -22.316 0.677 1 96.36 58 SER B O 1
ATOM 1365 N N . GLY B 1 59 ? 0.254 -20.889 0.954 1 95.2 59 GLY B N 1
ATOM 1366 C CA . GLY B 1 59 ? 1.191 -21.792 0.306 1 95.2 59 GLY B CA 1
ATOM 1367 C C . GLY B 1 59 ? 1.427 -21.459 -1.156 1 95.2 59 GLY B C 1
ATOM 1368 O O . GLY B 1 59 ? 2.313 -22.033 -1.793 1 95.2 59 GLY B O 1
ATOM 1369 N N . ARG B 1 60 ? 0.683 -20.546 -1.706 1 95.35 60 ARG B N 1
ATOM 1370 C CA . ARG B 1 60 ? 0.932 -20.08 -3.067 1 95.35 60 ARG B CA 1
ATOM 1371 C C . ARG B 1 60 ? 2.281 -19.375 -3.166 1 95.35 60 ARG B C 1
ATOM 1373 O O . ARG B 1 60 ? 2.749 -18.78 -2.194 1 95.35 60 ARG B O 1
ATOM 1380 N N . PRO B 1 61 ? 2.915 -19.456 -4.368 1 97.3 61 PRO B N 1
ATOM 1381 C CA . PRO B 1 61 ? 4.139 -18.666 -4.53 1 97.3 61 PRO B CA 1
ATOM 1382 C C . PRO B 1 61 ? 3.921 -17.179 -4.261 1 97.3 61 PRO B C 1
ATOM 1384 O O . PRO B 1 61 ? 2.879 -16.628 -4.625 1 97.3 61 PRO B O 1
ATOM 1387 N N . VAL B 1 62 ? 4.981 -16.599 -3.657 1 98.22 62 VAL B N 1
ATOM 1388 C CA . VAL B 1 62 ? 4.844 -15.213 -3.221 1 98.22 62 VAL B CA 1
ATOM 1389 C C . VAL B 1 62 ? 5.931 -14.358 -3.867 1 98.22 62 VAL B C 1
ATOM 1391 O O . VAL B 1 62 ? 7.112 -14.712 -3.83 1 98.22 62 VAL B O 1
ATOM 1394 N N . VAL B 1 63 ? 5.524 -13.247 -4.473 1 98.54 63 VAL B N 1
ATOM 1395 C CA . VAL B 1 63 ? 6.41 -12.226 -5.024 1 98.54 63 VAL B CA 1
ATOM 1396 C C . VAL B 1 63 ? 6.274 -10.936 -4.219 1 98.54 63 VAL B C 1
ATOM 1398 O O . VAL B 1 63 ? 5.162 -10.455 -3.988 1 98.54 63 VAL B O 1
ATOM 1401 N N . ALA B 1 64 ? 7.386 -10.433 -3.767 1 98.71 64 ALA B N 1
ATOM 1402 C CA . ALA B 1 64 ? 7.395 -9.156 -3.057 1 98.71 64 ALA B CA 1
ATOM 1403 C C . ALA B 1 64 ? 8.164 -8.097 -3.842 1 98.71 64 ALA B C 1
ATOM 1405 O O . ALA B 1 64 ? 9.247 -8.369 -4.366 1 98.71 64 ALA B O 1
ATOM 1406 N N . ILE B 1 65 ? 7.582 -6.91 -3.987 1 98.38 65 ILE B N 1
ATOM 1407 C CA . ILE B 1 65 ? 8.222 -5.779 -4.65 1 98.38 65 ILE B CA 1
ATOM 1408 C C . ILE B 1 65 ? 8.372 -4.621 -3.666 1 98.38 65 ILE B C 1
ATOM 1410 O O . ILE B 1 65 ? 7.379 -4.019 -3.251 1 98.38 65 ILE B O 1
ATOM 1414 N N . ASP B 1 66 ? 9.58 -4.296 -3.307 1 98.22 66 ASP B N 1
ATOM 1415 C CA . ASP B 1 66 ? 9.894 -3.19 -2.408 1 98.22 66 ASP B CA 1
ATOM 1416 C C . ASP B 1 66 ? 10.63 -2.074 -3.145 1 98.22 66 ASP B C 1
ATOM 1418 O O . ASP B 1 66 ? 11.472 -2.342 -4.005 1 98.22 66 ASP B O 1
ATOM 1422 N N . GLY B 1 67 ? 10.313 -0.882 -2.815 1 96.66 67 GLY B N 1
ATOM 1423 C CA . GLY B 1 67 ? 10.92 0.248 -3.499 1 96.66 67 GLY B CA 1
ATOM 1424 C C . GLY B 1 67 ? 12.32 0.563 -3.006 1 96.66 67 GLY B C 1
ATOM 1425 O O . GLY B 1 67 ? 13.132 1.124 -3.744 1 96.66 67 GLY B O 1
ATOM 1426 N N . CYS B 1 68 ? 12.578 0.265 -1.778 1 95.48 68 CYS B N 1
ATOM 1427 C CA . CYS B 1 68 ? 13.82 0.743 -1.182 1 95.48 68 CYS B CA 1
ATOM 1428 C C . CYS B 1 68 ? 14.346 -0.247 -0.15 1 95.48 68 CYS B C 1
ATOM 1430 O O . CYS B 1 68 ? 13.687 -1.244 0.153 1 95.48 68 CYS B O 1
ATOM 1432 N N . PRO B 1 69 ? 15.548 -0.055 0.442 1 95.61 69 PRO B N 1
ATOM 1433 C CA . PRO B 1 69 ? 16.231 -1.042 1.281 1 95.61 69 PRO B CA 1
ATOM 1434 C C . PRO B 1 69 ? 15.534 -1.259 2.623 1 95.61 69 PRO B C 1
ATOM 1436 O O . PRO B 1 69 ? 15.893 -2.174 3.369 1 95.61 69 PRO B O 1
ATOM 1439 N N . LEU B 1 70 ? 14.504 -0.506 2.932 1 96.22 70 LEU B N 1
ATOM 1440 C CA . LEU B 1 70 ? 13.771 -0.759 4.167 1 96.22 70 LEU B CA 1
ATOM 1441 C C . LEU B 1 70 ? 12.906 -2.009 4.04 1 96.22 70 LEU B C 1
ATOM 1443 O O . LEU B 1 70 ? 12.526 -2.611 5.046 1 96.22 70 LEU B O 1
ATOM 1447 N N . GLU B 1 71 ? 12.516 -2.393 2.832 1 97.55 71 GLU B N 1
ATOM 1448 C CA . GLU B 1 71 ? 11.854 -3.651 2.5 1 97.55 71 GLU B CA 1
ATOM 1449 C C . GLU B 1 71 ? 10.602 -3.856 3.348 1 97.55 71 GLU B C 1
ATOM 1451 O O . GLU B 1 71 ? 10.442 -4.9 3.985 1 97.55 71 GLU B O 1
ATOM 1456 N N . CYS B 1 72 ? 9.753 -2.931 3.255 1 98.29 72 CYS B N 1
ATOM 1457 C CA . CYS B 1 72 ? 8.58 -2.892 4.12 1 98.29 72 CYS B CA 1
ATOM 1458 C C . CYS B 1 72 ? 7.639 -4.052 3.818 1 98.29 72 CYS B C 1
ATOM 1460 O O . CYS B 1 72 ? 7.047 -4.631 4.73 1 98.29 72 CYS B O 1
ATOM 1462 N N . ALA B 1 73 ? 7.434 -4.37 2.526 1 98.44 73 ALA B N 1
ATOM 1463 C CA . ALA B 1 73 ? 6.549 -5.476 2.173 1 98.44 73 ALA B CA 1
ATOM 1464 C C . ALA B 1 73 ? 7.106 -6.806 2.674 1 98.44 73 ALA B C 1
ATOM 1466 O O . ALA B 1 73 ? 6.38 -7.605 3.27 1 98.44 73 ALA B O 1
ATOM 1467 N N . ARG B 1 74 ? 8.365 -6.99 2.435 1 98.44 74 ARG B N 1
ATOM 1468 C CA . ARG B 1 74 ? 9.003 -8.216 2.904 1 98.44 74 ARG B CA 1
ATOM 1469 C C . ARG B 1 74 ? 8.899 -8.342 4.421 1 98.44 74 ARG B C 1
ATOM 1471 O O . ARG B 1 74 ? 8.68 -9.437 4.944 1 98.44 74 ARG B O 1
ATOM 1478 N N . GLN B 1 75 ? 9.069 -7.261 5.113 1 98.4 75 GLN B N 1
ATOM 1479 C CA . GLN B 1 75 ? 9.019 -7.284 6.571 1 98.4 75 GLN B CA 1
ATOM 1480 C C . GLN B 1 75 ? 7.622 -7.643 7.069 1 98.4 75 GLN B C 1
ATOM 1482 O O . GLN B 1 75 ? 7.476 -8.344 8.072 1 98.4 75 GLN B O 1
ATOM 1487 N N . CYS B 1 76 ? 6.602 -7.155 6.46 1 98.49 76 CYS B N 1
ATOM 1488 C CA . CYS B 1 76 ? 5.239 -7.544 6.808 1 98.49 76 CYS B CA 1
ATOM 1489 C C . CYS B 1 76 ? 5.052 -9.051 6.679 1 98.49 76 CYS B C 1
ATOM 1491 O O . CYS B 1 76 ? 4.476 -9.687 7.563 1 98.49 76 CYS B O 1
ATOM 1493 N N . LEU B 1 77 ? 5.54 -9.58 5.554 1 98.66 77 LEU B N 1
ATOM 1494 C CA . LEU B 1 77 ? 5.418 -11.011 5.296 1 98.66 77 LEU B CA 1
ATOM 1495 C C . LEU B 1 77 ? 6.186 -11.818 6.338 1 98.66 77 LEU B C 1
ATOM 1497 O O . LEU B 1 77 ? 5.691 -12.834 6.83 1 98.66 77 LEU B O 1
ATOM 1501 N N . GLU B 1 78 ? 7.303 -11.33 6.7 1 98.25 78 GLU B N 1
ATOM 1502 C CA . GLU B 1 78 ? 8.171 -12.014 7.654 1 98.25 78 GLU B CA 1
ATOM 1503 C C . GLU B 1 78 ? 7.497 -12.146 9.017 1 98.25 78 GLU B C 1
ATOM 1505 O O . GLU B 1 78 ? 7.723 -13.122 9.735 1 98.25 78 GLU B O 1
ATOM 1510 N N . GLN B 1 79 ? 6.678 -11.26 9.334 1 97.51 79 GLN B N 1
ATOM 1511 C CA . GLN B 1 79 ? 5.971 -11.305 10.609 1 97.51 79 GLN B CA 1
ATOM 1512 C C . GLN B 1 79 ? 5.07 -12.534 10.695 1 97.51 79 GLN B C 1
ATOM 1514 O O . GLN B 1 79 ? 4.667 -12.938 11.788 1 97.51 79 GLN B O 1
ATOM 1519 N N . HIS B 1 80 ? 4.742 -13.095 9.606 1 98.16 80 HIS B N 1
ATOM 1520 C CA . HIS B 1 80 ? 3.894 -14.281 9.559 1 98.16 80 HIS B CA 1
ATOM 1521 C C . HIS B 1 80 ? 4.652 -15.477 8.994 1 98.16 80 HIS B C 1
ATOM 1523 O O . HIS B 1 80 ? 4.045 -16.398 8.443 1 98.16 80 HIS B O 1
ATOM 1529 N N . ASP B 1 81 ? 5.973 -15.371 8.945 1 98.15 81 ASP B N 1
ATOM 1530 C CA . ASP B 1 81 ? 6.874 -16.443 8.534 1 98.15 81 ASP B CA 1
ATOM 1531 C C . ASP B 1 81 ? 6.706 -16.762 7.05 1 98.15 81 ASP B C 1
ATOM 1533 O O . ASP B 1 81 ? 6.758 -17.927 6.65 1 98.15 81 ASP B O 1
ATOM 1537 N N . VAL B 1 82 ? 6.389 -15.814 6.264 1 98.35 82 VAL B N 1
ATOM 1538 C CA . VAL B 1 82 ? 6.301 -15.979 4.817 1 98.35 82 VAL B CA 1
ATOM 1539 C C . VAL B 1 82 ? 7.551 -15.406 4.155 1 98.35 82 VAL B C 1
ATOM 1541 O O . VAL B 1 82 ? 7.86 -14.222 4.316 1 98.35 82 VAL B O 1
ATOM 1544 N N . GLU B 1 83 ? 8.266 -16.219 3.554 1 97.89 83 GLU B N 1
ATOM 1545 C CA . GLU B 1 83 ? 9.395 -15.8 2.728 1 97.89 83 GLU B CA 1
ATOM 1546 C C . GLU B 1 83 ? 9.004 -15.728 1.255 1 97.89 83 GLU B C 1
ATOM 1548 O O . GLU B 1 83 ? 8.528 -16.712 0.685 1 97.89 83 GLU B O 1
ATOM 1553 N N . PRO B 1 84 ? 9.192 -14.572 0.663 1 98.24 84 PRO B N 1
ATOM 1554 C CA . PRO B 1 84 ? 8.858 -14.519 -0.762 1 98.24 84 PRO B CA 1
ATOM 1555 C C . PRO B 1 84 ? 9.731 -15.444 -1.608 1 98.24 84 PRO B C 1
ATOM 1557 O O . PRO B 1 84 ? 10.922 -15.601 -1.327 1 98.24 84 PRO B O 1
ATOM 1560 N N . ASP B 1 85 ? 9.148 -16.03 -2.57 1 98.03 85 ASP B N 1
ATOM 1561 C CA . ASP B 1 85 ? 9.883 -16.829 -3.546 1 98.03 85 ASP B CA 1
ATOM 1562 C C . ASP B 1 85 ? 10.688 -15.938 -4.49 1 98.03 85 ASP B C 1
ATOM 1564 O O . ASP B 1 85 ? 11.751 -16.337 -4.971 1 98.03 85 ASP B O 1
ATOM 1568 N N . LEU B 1 86 ? 10.164 -14.776 -4.789 1 97.86 86 LEU B N 1
ATOM 1569 C CA . LEU B 1 86 ? 10.82 -13.714 -5.545 1 97.86 86 LEU B CA 1
ATOM 1570 C C . LEU B 1 86 ? 10.71 -12.38 -4.816 1 97.86 86 LEU B C 1
ATOM 1572 O O . LEU B 1 86 ? 9.625 -11.998 -4.371 1 97.86 86 LEU B O 1
ATOM 1576 N N . HIS B 1 87 ? 11.852 -11.792 -4.654 1 98.05 87 HIS B N 1
ATOM 1577 C CA . HIS B 1 87 ? 11.882 -10.483 -4.011 1 98.05 87 HIS B CA 1
ATOM 1578 C C . HIS B 1 87 ? 12.612 -9.461 -4.877 1 98.05 87 HIS B C 1
ATOM 1580 O O . HIS B 1 87 ? 13.794 -9.632 -5.183 1 98.05 87 HIS B O 1
ATOM 1586 N N . TYR B 1 88 ? 11.906 -8.389 -5.241 1 97.37 88 TYR B N 1
ATOM 1587 C CA . TYR B 1 88 ? 12.489 -7.273 -5.978 1 97.37 88 TYR B CA 1
ATOM 1588 C C . TYR B 1 88 ? 12.617 -6.041 -5.09 1 97.37 88 TYR B C 1
ATOM 1590 O O . TYR B 1 88 ? 11.629 -5.573 -4.52 1 97.37 88 TYR B O 1
ATOM 1598 N N . MET B 1 89 ? 13.756 -5.591 -4.978 1 96.82 89 MET B N 1
ATOM 1599 C CA . MET B 1 89 ? 14.064 -4.3 -4.368 1 96.82 89 MET B CA 1
ATOM 1600 C C . MET B 1 89 ? 14.473 -3.281 -5.427 1 96.82 89 MET B C 1
ATOM 1602 O O . MET B 1 89 ? 15.602 -3.31 -5.919 1 96.82 89 MET B O 1
ATOM 1606 N N . LEU B 1 90 ? 13.67 -2.353 -5.741 1 97.12 90 LEU B N 1
ATOM 1607 C CA . LEU B 1 90 ? 13.778 -1.529 -6.94 1 97.12 90 LEU B CA 1
ATOM 1608 C C . LEU B 1 90 ? 15.022 -0.648 -6.885 1 97.12 90 LEU B C 1
ATOM 1610 O O . LEU B 1 90 ? 15.639 -0.373 -7.916 1 97.12 90 LEU B O 1
ATOM 1614 N N . ALA B 1 91 ? 15.339 -0.191 -5.703 1 93.96 91 ALA B N 1
ATOM 1615 C CA . ALA B 1 91 ? 16.572 0.584 -5.586 1 93.96 91 ALA B CA 1
ATOM 1616 C C . ALA B 1 91 ? 17.767 -0.202 -6.119 1 93.96 91 ALA B C 1
ATOM 1618 O O . ALA B 1 91 ? 18.643 0.36 -6.78 1 93.96 91 ALA B O 1
ATOM 1619 N N . ALA B 1 92 ? 17.788 -1.499 -5.828 1 93.82 92 ALA B N 1
ATOM 1620 C CA . ALA B 1 92 ? 18.867 -2.371 -6.284 1 93.82 92 ALA B CA 1
ATOM 1621 C C . ALA B 1 92 ? 18.789 -2.597 -7.791 1 93.82 92 ALA B C 1
ATOM 1623 O O . ALA B 1 92 ? 19.788 -2.947 -8.425 1 93.82 92 ALA B O 1
ATOM 1624 N N . GLU B 1 93 ? 17.643 -2.381 -8.373 1 93.88 93 GLU B N 1
ATOM 1625 C CA . GLU B 1 93 ? 17.455 -2.517 -9.814 1 93.88 93 GLU B CA 1
ATOM 1626 C C . GLU B 1 93 ? 17.739 -1.202 -10.534 1 93.88 93 GLU B C 1
ATOM 1628 O O . GLU B 1 93 ? 17.486 -1.078 -11.734 1 93.88 93 GLU B O 1
ATOM 1633 N N . GLY B 1 94 ? 18.119 -0.127 -9.769 1 92.73 94 GLY B N 1
ATOM 1634 C CA . GLY B 1 94 ? 18.556 1.119 -10.38 1 92.73 94 GLY B CA 1
ATOM 1635 C C . GLY B 1 94 ? 17.476 2.184 -10.4 1 92.73 94 GLY B C 1
ATOM 1636 O O . GLY B 1 94 ? 17.634 3.224 -11.043 1 92.73 94 GLY B O 1
ATOM 1637 N N . VAL B 1 95 ? 16.433 1.925 -9.712 1 92.88 95 VAL B N 1
ATOM 1638 C CA . VAL B 1 95 ? 15.366 2.918 -9.65 1 92.88 95 VAL B CA 1
ATOM 1639 C C . VAL B 1 95 ? 15.687 3.957 -8.579 1 92.88 95 VAL B C 1
ATOM 1641 O O . VAL B 1 95 ? 15.845 3.618 -7.404 1 92.88 95 VAL B O 1
ATOM 1644 N N . PRO B 1 96 ? 15.787 5.157 -9.033 1 89.81 96 PRO B N 1
ATOM 1645 C CA . PRO B 1 96 ? 16.041 6.184 -8.02 1 89.81 96 PRO B CA 1
ATOM 1646 C C . PRO B 1 96 ? 14.837 6.431 -7.115 1 89.81 96 PRO B C 1
ATOM 1648 O O . PRO B 1 96 ? 13.693 6.386 -7.577 1 89.81 96 PRO B O 1
ATOM 1651 N N . LYS B 1 97 ? 15.154 6.619 -5.889 1 89.28 97 LYS B N 1
ATOM 1652 C CA . LYS B 1 97 ? 14.104 7.019 -4.957 1 89.28 97 LYS B CA 1
ATOM 1653 C C . LYS B 1 97 ? 14 8.539 -4.866 1 89.28 97 LYS B C 1
ATOM 1655 O O . LYS B 1 97 ? 14.955 9.209 -4.468 1 89.28 97 LYS B O 1
ATOM 1660 N N . GLU B 1 98 ? 12.918 9.056 -5.328 1 92.13 98 GLU B N 1
ATOM 1661 C CA . GLU B 1 98 ? 12.617 10.479 -5.203 1 92.13 98 GLU B CA 1
ATOM 1662 C C . GLU B 1 98 ? 11.292 10.702 -4.479 1 92.13 98 GLU B C 1
ATOM 1664 O O . GLU B 1 98 ? 10.294 10.046 -4.785 1 92.13 98 GLU B O 1
ATOM 1669 N N . TYR B 1 99 ? 11.325 11.65 -3.549 1 91.11 99 TYR B N 1
ATOM 1670 C CA . TYR B 1 99 ? 10.135 11.891 -2.742 1 91.11 99 TYR B CA 1
ATOM 1671 C C . TYR B 1 99 ? 9.173 12.833 -3.456 1 91.11 99 TYR B C 1
ATOM 1673 O O . TYR B 1 99 ? 9.599 13.791 -4.105 1 91.11 99 TYR B O 1
ATOM 1681 N N . HIS B 1 100 ? 7.947 12.463 -3.405 1 90.43 100 HIS B N 1
ATOM 1682 C CA . HIS B 1 100 ? 6.854 13.358 -3.769 1 90.43 100 HIS B CA 1
ATOM 1683 C C . HIS B 1 100 ? 6.831 13.615 -5.272 1 90.43 100 HIS B C 1
ATOM 1685 O O . HIS B 1 100 ? 6.461 14.705 -5.715 1 90.43 100 HIS B O 1
ATOM 1691 N N . THR B 1 101 ? 7.404 12.665 -5.992 1 90.46 101 THR B N 1
ATOM 1692 C CA . THR B 1 101 ? 7.385 12.771 -7.446 1 90.46 101 THR B CA 1
ATOM 1693 C C . THR B 1 101 ? 6.989 11.44 -8.08 1 90.46 101 THR B C 1
ATOM 1695 O O . THR B 1 101 ? 6.979 10.406 -7.41 1 90.46 101 THR B O 1
ATOM 1698 N N . ASP B 1 102 ? 6.562 11.554 -9.343 1 91.53 102 ASP B N 1
ATOM 1699 C CA . ASP B 1 102 ? 6.183 10.353 -10.081 1 91.53 102 ASP B CA 1
ATOM 1700 C C . ASP B 1 102 ? 7.416 9.603 -10.581 1 91.53 102 ASP B C 1
ATOM 1702 O O . ASP B 1 102 ? 8.525 10.141 -10.563 1 91.53 102 ASP B O 1
ATOM 1706 N N . TYR B 1 103 ? 7.218 8.39 -10.973 1 93.94 103 TYR B N 1
ATOM 1707 C CA . TYR B 1 103 ? 8.304 7.534 -11.435 1 93.94 103 TYR B CA 1
ATOM 1708 C C . TYR B 1 103 ? 8.415 7.566 -12.955 1 93.94 103 TYR B C 1
ATOM 1710 O O . TYR B 1 103 ? 7.545 8.115 -13.635 1 93.94 103 TYR B O 1
ATOM 1718 N N . ASP B 1 104 ? 9.533 7.078 -13.456 1 94.73 104 ASP B N 1
ATOM 1719 C CA . ASP B 1 104 ? 9.78 6.955 -14.889 1 94.73 104 ASP B CA 1
ATOM 1720 C C . ASP B 1 104 ? 9.02 5.769 -15.478 1 94.73 104 ASP B C 1
ATOM 1722 O O . ASP B 1 104 ? 9.389 4.615 -15.251 1 94.73 104 ASP B O 1
ATOM 1726 N N . GLN B 1 105 ? 8.071 6.022 -16.343 1 96.05 105 GLN B N 1
ATOM 1727 C CA . GLN B 1 105 ? 7.186 4.998 -16.889 1 96.05 105 GLN B CA 1
ATOM 1728 C C . GLN B 1 105 ? 7.955 4.021 -17.773 1 96.05 105 GLN B C 1
ATOM 17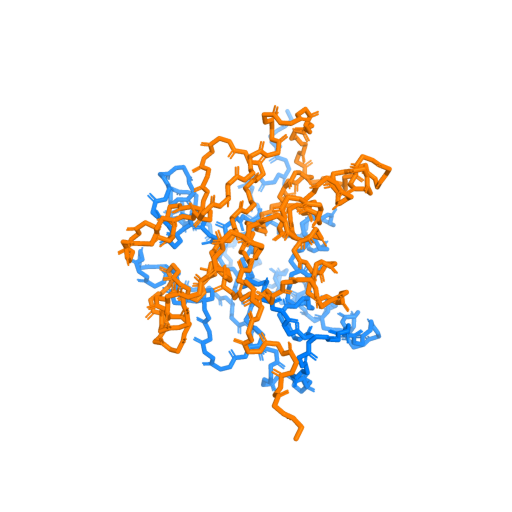30 O O . GLN B 1 105 ? 7.652 2.826 -17.796 1 96.05 105 GLN B O 1
ATOM 1735 N N . GLU B 1 106 ? 8.863 4.525 -18.561 1 96.66 106 GLU B N 1
ATOM 1736 C CA . GLU B 1 106 ? 9.646 3.652 -19.43 1 96.66 106 GLU B CA 1
ATOM 1737 C C . GLU B 1 106 ? 10.432 2.626 -18.618 1 96.66 106 GLU B C 1
ATOM 1739 O O . GLU B 1 106 ? 10.493 1.451 -18.985 1 96.66 106 GLU B O 1
ATOM 1744 N N . GLN B 1 107 ? 11.045 3.108 -17.565 1 96.7 107 GLN B N 1
ATOM 1745 C CA . GLN B 1 107 ? 11.764 2.19 -16.689 1 96.7 107 GLN B CA 1
ATOM 1746 C C . GLN B 1 107 ? 10.815 1.173 -16.06 1 96.7 107 GLN B C 1
ATOM 1748 O O . GLN B 1 107 ? 11.154 -0.006 -15.935 1 96.7 107 GLN B O 1
ATOM 1753 N N . ALA B 1 108 ? 9.64 1.585 -15.672 1 97.23 108 ALA B N 1
ATOM 1754 C CA . ALA B 1 108 ? 8.633 0.691 -15.107 1 97.23 108 ALA B CA 1
ATOM 1755 C C . ALA B 1 108 ? 8.25 -0.402 -16.1 1 97.23 108 ALA B C 1
ATOM 1757 O O . ALA B 1 108 ? 8.091 -1.565 -15.723 1 97.23 108 ALA B O 1
ATOM 1758 N N . ASP B 1 109 ? 8.05 0.003 -17.326 1 97.62 109 ASP B N 1
ATOM 1759 C CA . ASP B 1 109 ? 7.674 -0.95 -18.366 1 97.62 109 ASP B CA 1
ATOM 1760 C C . ASP B 1 109 ? 8.751 -2.017 -18.549 1 97.62 109 ASP B C 1
ATOM 1762 O O . ASP B 1 109 ? 8.44 -3.196 -18.728 1 97.62 109 ASP B O 1
ATOM 1766 N N . GLU B 1 110 ? 9.953 -1.618 -18.531 1 97.4 110 GLU B N 1
ATOM 1767 C CA . GLU B 1 110 ? 11.065 -2.555 -18.655 1 97.4 110 GLU B CA 1
ATOM 1768 C C . GLU B 1 110 ? 11.099 -3.53 -17.482 1 97.4 110 GLU B C 1
ATOM 1770 O O . GLU B 1 110 ? 11.277 -4.735 -17.675 1 97.4 110 GLU B O 1
ATOM 1775 N N . LEU B 1 111 ? 10.974 -3.013 -16.317 1 97.52 111 LEU B N 1
ATOM 1776 C CA . LEU B 1 111 ? 10.988 -3.847 -15.12 1 97.52 111 LEU B CA 1
ATOM 1777 C C . LEU B 1 111 ? 9.798 -4.801 -15.109 1 97.52 111 LEU B C 1
ATOM 1779 O O . LEU B 1 111 ? 9.909 -5.934 -14.637 1 97.52 111 LEU B O 1
ATOM 1783 N N . PHE B 1 112 ? 8.678 -4.337 -15.62 1 98.35 112 PHE B N 1
ATOM 1784 C CA . PHE B 1 112 ? 7.498 -5.187 -15.72 1 98.35 112 PHE B CA 1
ATOM 1785 C C . PHE B 1 112 ? 7.795 -6.431 -16.548 1 98.35 112 PHE B C 1
ATOM 1787 O O . PHE B 1 112 ? 7.432 -7.543 -16.16 1 98.35 112 PHE B O 1
ATOM 1794 N N . GLU B 1 113 ? 8.364 -6.249 -17.7 1 98.08 113 GLU B N 1
ATOM 1795 C CA . GLU B 1 113 ? 8.688 -7.373 -18.573 1 98.08 113 GLU B CA 1
ATOM 1796 C C . GLU B 1 113 ? 9.603 -8.372 -17.871 1 98.08 113 GLU B C 1
ATOM 1798 O O . GLU B 1 113 ? 9.43 -9.585 -18.009 1 98.08 113 GLU B O 1
ATOM 1803 N N . GLU B 1 114 ? 10.541 -7.86 -17.14 1 97.36 114 GLU B N 1
ATOM 1804 C CA . GLU B 1 114 ? 11.46 -8.717 -16.396 1 97.36 114 GLU B CA 1
ATOM 1805 C C . GLU B 1 114 ? 10.727 -9.507 -15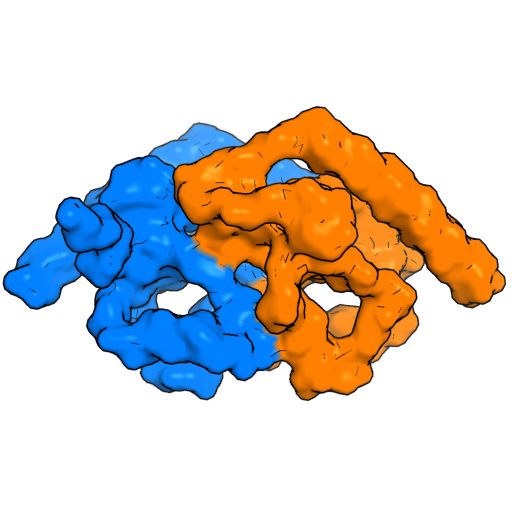.316 1 97.36 114 GLU B C 1
ATOM 1807 O O . GLU B 1 114 ? 10.937 -10.713 -15.17 1 97.36 114 GLU B O 1
ATOM 1812 N N . LEU B 1 115 ? 9.913 -8.863 -14.554 1 97.34 115 LEU B N 1
ATOM 1813 C CA . LEU B 1 115 ? 9.149 -9.487 -13.479 1 97.34 115 LEU B CA 1
ATOM 1814 C C . LEU B 1 115 ? 8.219 -10.563 -14.027 1 97.34 115 LEU B C 1
ATOM 1816 O O . LEU B 1 115 ? 8.114 -11.65 -13.454 1 97.34 115 LEU B O 1
ATOM 1820 N N . ALA B 1 116 ? 7.517 -10.184 -15.08 1 97.77 116 ALA B N 1
ATOM 1821 C CA . ALA B 1 116 ? 6.588 -11.124 -15.701 1 97.77 116 ALA B CA 1
ATOM 1822 C C . ALA B 1 116 ? 7.305 -12.402 -16.127 1 97.77 116 ALA B C 1
ATOM 1824 O O . ALA B 1 116 ? 6.796 -13.506 -15.917 1 97.77 116 ALA B O 1
ATOM 1825 N N . ALA B 1 117 ? 8.46 -12.296 -16.72 1 97.36 117 ALA B N 1
ATOM 1826 C CA . ALA B 1 117 ? 9.24 -13.45 -17.158 1 97.36 117 ALA B CA 1
ATOM 1827 C C . ALA B 1 117 ? 9.68 -14.299 -15.968 1 97.36 117 ALA B C 1
ATOM 1829 O O . ALA B 1 117 ? 9.641 -15.53 -16.028 1 97.36 117 ALA B O 1
ATOM 1830 N N . ASP B 1 118 ? 10.12 -13.64 -14.898 1 97.26 118 ASP B N 1
ATOM 1831 C CA . ASP B 1 118 ? 10.584 -14.35 -13.71 1 97.26 118 ASP B CA 1
ATOM 1832 C C . ASP B 1 118 ? 9.439 -15.105 -13.039 1 97.26 118 ASP B C 1
ATOM 1834 O O . ASP B 1 118 ? 9.63 -16.215 -12.537 1 97.26 118 ASP B O 1
ATOM 1838 N N . ILE B 1 119 ? 8.288 -14.518 -12.997 1 97.05 119 ILE B N 1
ATOM 1839 C CA . ILE B 1 119 ? 7.128 -15.144 -12.374 1 97.05 119 ILE B CA 1
ATOM 1840 C C . ILE B 1 119 ? 6.698 -16.361 -13.19 1 97.05 119 ILE B C 1
ATOM 1842 O O . ILE B 1 119 ? 6.306 -17.386 -12.628 1 97.05 119 ILE B O 1
ATOM 1846 N N . GLU B 1 120 ? 6.729 -16.236 -14.477 1 93.87 120 GLU B N 1
ATOM 1847 C CA . GLU B 1 120 ? 6.414 -17.373 -15.338 1 93.87 120 GLU B CA 1
ATOM 1848 C C . GLU B 1 120 ? 7.356 -18.544 -15.073 1 93.87 120 GLU B C 1
ATOM 1850 O O . GLU B 1 120 ? 6.935 -19.702 -15.095 1 93.87 120 GLU B O 1
ATOM 1855 N N . ARG B 1 121 ? 8.577 -18.223 -14.787 1 93.07 121 ARG B N 1
ATOM 1856 C CA . ARG B 1 121 ? 9.553 -19.267 -14.49 1 93.07 121 ARG B CA 1
ATOM 1857 C C . ARG B 1 121 ? 9.277 -19.903 -13.132 1 93.07 121 ARG B C 1
ATOM 1859 O O . ARG B 1 121 ? 9.511 -21.099 -12.941 1 93.07 121 ARG B O 1
ATOM 1866 N N . LEU B 1 122 ? 8.862 -19.077 -12.183 1 90.96 122 LEU B N 1
ATOM 1867 C CA . LEU B 1 122 ? 8.51 -19.558 -10.851 1 90.96 122 LEU B CA 1
ATOM 1868 C C . LEU B 1 122 ? 7.397 -20.598 -10.926 1 90.96 122 LEU B C 1
ATOM 1870 O O . LEU B 1 122 ? 7.408 -21.579 -10.179 1 90.96 122 LEU B O 1
ATOM 1874 N N . GLU B 1 123 ? 6.409 -20.432 -11.783 1 82.15 123 GLU B N 1
ATOM 1875 C CA . GLU B 1 123 ? 5.275 -21.335 -11.951 1 82.15 123 GLU B CA 1
ATOM 1876 C C . GLU B 1 123 ? 5.702 -22.639 -12.619 1 82.15 123 GLU B C 1
ATOM 1878 O O . GLU B 1 123 ? 5.142 -23.7 -12.336 1 82.15 123 GLU B O 1
ATOM 1883 N N . ALA B 1 124 ? 6.661 -22.466 -13.45 1 75.66 124 ALA B N 1
ATOM 1884 C CA . ALA B 1 124 ? 7.138 -23.647 -14.165 1 75.66 124 ALA B CA 1
ATOM 1885 C C . ALA B 1 124 ? 7.891 -24.588 -13.229 1 75.66 124 ALA B C 1
ATOM 1887 O O . ALA B 1 124 ? 7.845 -25.809 -13.398 1 75.66 124 ALA B O 1
ATOM 1888 N N . VAL B 1 125 ? 8.453 -24.05 -12.196 1 71.73 125 VAL B N 1
ATOM 1889 C CA . VAL B 1 125 ? 9.257 -24.865 -11.291 1 71.73 125 VAL B CA 1
ATOM 1890 C C . VAL B 1 125 ? 8.352 -25.541 -10.263 1 71.73 125 VAL B C 1
ATOM 1892 O O . VAL B 1 125 ? 8.617 -26.668 -9.839 1 71.73 125 VAL B O 1
ATOM 1895 N N . GLU B 1 126 ? 7.346 -24.871 -9.897 1 67.94 126 GLU B N 1
ATOM 1896 C CA . GLU B 1 126 ? 6.455 -25.412 -8.876 1 67.94 126 GLU B CA 1
ATOM 1897 C C . GLU B 1 126 ? 5.46 -26.4 -9.479 1 67.94 126 GLU B C 1
ATOM 1899 O O . GLU B 1 126 ? 4.904 -27.241 -8.77 1 67.94 126 GLU B O 1
ATOM 1904 N N . ALA B 1 127 ? 5.224 -26.267 -10.777 1 58.15 127 ALA B N 1
ATOM 1905 C CA . ALA B 1 127 ? 4.363 -27.234 -11.452 1 58.15 127 ALA B CA 1
ATOM 1906 C C . ALA B 1 127 ? 5.093 -28.555 -11.678 1 58.15 127 ALA B C 1
ATOM 1908 O O . ALA B 1 127 ? 6.316 -28.576 -11.838 1 58.15 127 ALA B O 1
#